Protein AF-A0A8S8YDZ4-F1 (afdb_monomer_lite)

Radius of gyration: 23.24 Å; chains: 1; bounding box: 53×42×57 Å

pLDDT: mean 90.35, std 10.07, range [42.28, 98.62]

Foldseek 3Di:
DLPDPVLVVVVVLQQVLLVVVPGKDKDKFFQKWKKKWKWDDFPDLVQLQVLCVVCWVVLQVQLCVQCVPCVVVVWGFPGKHWDWDQDPVGIMIMIITITRRDPDNCFVSQQSSQVRCQVVSCVSRVTHTDDTGIDPPGVRIDMDMDGDGQLLSQDPVSHDSVVSVVSVVVVVVLVVVLVVDVVSPDPCCSVLSNVVVCCVVVDDSDD

Sequence (207 aa):
MLEEPSVVAAASNMAKRCLANGGFKSDNDDPVMIGQIQVVGCEDPQGARDSIITSKEELVSSCNEVDPILVKFGGGCKDLDARVIETGSGPMVIVHIHVDCRDAMGANAVNTMAETIAPKVEEITGGTVILRIISNLAVLRLARVSAVFTPEEMSDRGDDAVKGAEVIDGVIQAYHFFEADPSGRQPNKGIMNAISQWVTCGQDWGR

Structure (mmCIF, N/CA/C/O backbone):
data_AF-A0A8S8YDZ4-F1
#
_entry.id   AF-A0A8S8YDZ4-F1
#
loop_
_atom_site.group_PDB
_atom_site.id
_atom_site.type_symbol
_atom_site.label_atom_id
_atom_site.label_alt_id
_atom_site.label_comp_id
_atom_site.label_asym_id
_atom_site.label_entity_id
_atom_site.label_seq_id
_atom_site.pdbx_PDB_ins_code
_atom_site.Cartn_x
_atom_site.Cartn_y
_atom_site.Cartn_z
_atom_site.occupancy
_atom_site.B_iso_or_equiv
_atom_site.auth_seq_id
_atom_site.auth_comp_id
_atom_site.auth_asym_id
_atom_site.auth_atom_id
_atom_site.pdbx_PDB_model_num
ATOM 1 N N . MET A 1 1 ? 25.258 5.914 2.293 1.00 47.44 1 MET A N 1
ATOM 2 C CA . MET A 1 1 ? 26.654 5.574 1.944 1.00 47.44 1 MET A CA 1
ATOM 3 C C . MET A 1 1 ? 26.592 4.842 0.616 1.00 47.44 1 MET A C 1
ATOM 5 O O . MET A 1 1 ? 25.786 3.931 0.497 1.00 47.44 1 MET A O 1
ATOM 9 N N . LEU A 1 2 ? 27.303 5.320 -0.403 1.00 53.34 2 LEU A N 1
ATOM 10 C CA . LEU A 1 2 ? 27.277 4.752 -1.753 1.00 53.34 2 LEU A CA 1
ATOM 11 C C . LEU A 1 2 ? 28.309 3.614 -1.773 1.00 53.34 2 LEU A C 1
ATOM 13 O O . LEU A 1 2 ? 29.489 3.873 -1.982 1.00 53.34 2 LEU A O 1
ATOM 17 N N . GLU A 1 3 ? 27.899 2.395 -1.413 1.00 57.00 3 GLU A N 1
ATOM 18 C CA . GLU A 1 3 ? 28.850 1.288 -1.194 1.00 57.00 3 GLU A CA 1
ATOM 19 C C . GLU A 1 3 ? 29.171 0.459 -2.449 1.00 57.00 3 GLU A C 1
ATOM 21 O O . GLU A 1 3 ? 30.216 -0.182 -2.489 1.00 57.00 3 GLU A O 1
ATOM 26 N N . GLU A 1 4 ? 28.359 0.514 -3.512 1.00 68.06 4 GLU A N 1
ATOM 27 C CA . GLU A 1 4 ? 28.619 -0.238 -4.752 1.00 68.06 4 GLU A CA 1
ATOM 28 C C . GLU A 1 4 ? 28.795 0.698 -5.968 1.00 68.06 4 GLU A C 1
ATOM 30 O O . GLU A 1 4 ? 27.808 1.206 -6.511 1.00 68.06 4 GLU A O 1
ATOM 35 N N . PRO A 1 5 ? 30.042 0.915 -6.442 1.00 66.38 5 PRO A N 1
ATOM 36 C CA . PRO A 1 5 ? 30.355 1.842 -7.537 1.00 66.38 5 PRO A CA 1
ATOM 37 C C . PRO A 1 5 ? 29.668 1.511 -8.870 1.00 66.38 5 PRO A C 1
ATOM 39 O O . PRO A 1 5 ? 29.439 2.395 -9.694 1.00 66.38 5 PRO A O 1
ATOM 42 N N . SER A 1 6 ? 29.348 0.237 -9.103 1.00 80.62 6 SER A N 1
ATOM 43 C CA . SER A 1 6 ? 28.770 -0.244 -10.360 1.00 80.62 6 SER A CA 1
ATOM 44 C C . SER A 1 6 ? 27.281 0.073 -10.510 1.00 80.62 6 SER A C 1
ATOM 46 O O . SER A 1 6 ? 26.799 0.125 -11.640 1.00 80.62 6 SER A O 1
ATOM 48 N N . VAL A 1 7 ? 26.552 0.325 -9.417 1.00 81.38 7 VAL A N 1
ATOM 49 C CA . VAL A 1 7 ? 25.086 0.476 -9.453 1.00 81.38 7 VAL A CA 1
ATOM 50 C C . VAL A 1 7 ? 24.671 1.708 -10.255 1.00 81.38 7 VAL A C 1
ATOM 52 O O . VAL A 1 7 ? 23.824 1.612 -11.142 1.00 81.38 7 VAL A O 1
ATOM 55 N N . VAL A 1 8 ? 25.317 2.852 -10.014 1.00 80.94 8 VAL A N 1
ATOM 56 C CA . VAL A 1 8 ? 25.012 4.104 -10.728 1.00 80.94 8 VAL A CA 1
ATOM 57 C C . VAL A 1 8 ? 25.354 3.986 -12.217 1.00 80.94 8 VAL A C 1
ATOM 59 O O . VAL A 1 8 ? 24.581 4.422 -13.075 1.00 80.94 8 VAL A O 1
ATOM 62 N N . ALA A 1 9 ? 26.493 3.363 -12.538 1.00 84.31 9 ALA A N 1
ATOM 63 C CA . ALA A 1 9 ? 26.924 3.156 -13.918 1.00 84.31 9 ALA A CA 1
ATOM 64 C C . ALA A 1 9 ? 25.971 2.220 -14.680 1.00 84.31 9 ALA A C 1
ATOM 66 O O . ALA A 1 9 ? 25.579 2.529 -15.806 1.00 84.31 9 ALA A O 1
ATOM 67 N N . ALA A 1 10 ? 25.551 1.116 -14.055 1.00 84.62 10 ALA A N 1
ATOM 68 C CA . ALA A 1 10 ? 24.605 0.170 -14.638 1.00 84.62 10 ALA A CA 1
ATOM 69 C C . ALA A 1 10 ? 23.230 0.815 -14.877 1.00 84.62 10 ALA A C 1
ATOM 71 O O . ALA A 1 10 ? 22.707 0.738 -15.990 1.00 84.62 10 ALA A O 1
ATOM 72 N N . ALA A 1 11 ? 22.685 1.523 -13.880 1.00 85.50 11 ALA A N 1
ATOM 73 C CA . ALA A 1 11 ? 21.408 2.226 -14.005 1.00 85.50 11 ALA A CA 1
ATOM 74 C C . ALA A 1 11 ? 21.435 3.274 -15.135 1.00 85.50 11 ALA A C 1
ATOM 76 O O . ALA A 1 11 ? 20.537 3.304 -15.976 1.00 85.50 11 ALA A O 1
ATOM 77 N N . SER A 1 12 ? 22.502 4.079 -15.210 1.00 86.69 12 SER A N 1
ATOM 78 C CA . SER A 1 12 ? 22.667 5.105 -16.253 1.00 86.69 12 SER A CA 1
ATOM 79 C C . SER A 1 12 ? 22.781 4.501 -17.655 1.00 86.69 12 SER A C 1
ATOM 81 O O . SER A 1 12 ? 22.201 5.023 -18.608 1.00 86.69 12 SER A O 1
ATOM 83 N N . ASN A 1 13 ? 23.519 3.393 -17.793 1.00 88.75 13 ASN A N 1
ATOM 84 C CA . ASN A 1 13 ? 23.685 2.700 -19.070 1.00 88.75 13 ASN A CA 1
ATOM 85 C C . ASN A 1 13 ? 22.348 2.140 -19.577 1.00 88.75 13 ASN A C 1
ATOM 87 O O . ASN A 1 13 ? 21.990 2.369 -20.731 1.00 88.75 13 ASN A O 1
ATOM 91 N N . MET A 1 14 ? 21.582 1.471 -18.710 1.00 89.12 14 MET A N 1
ATOM 92 C CA . MET A 1 14 ? 20.272 0.930 -19.085 1.00 89.12 14 MET A CA 1
ATOM 93 C C . MET A 1 14 ? 19.268 2.037 -19.416 1.00 89.12 14 MET A C 1
ATOM 95 O O . MET A 1 14 ? 18.589 1.950 -20.435 1.00 89.12 14 MET A O 1
ATOM 99 N N . ALA A 1 15 ? 19.232 3.120 -18.635 1.00 88.62 15 ALA A N 1
ATOM 100 C CA . ALA A 1 15 ? 18.358 4.259 -18.916 1.00 88.62 15 ALA A CA 1
ATOM 101 C C . ALA A 1 15 ? 18.652 4.915 -20.273 1.00 88.62 15 ALA A C 1
ATOM 103 O O . ALA A 1 15 ? 17.731 5.294 -20.996 1.00 88.62 15 ALA A O 1
ATOM 104 N N . LYS A 1 16 ? 19.933 5.016 -20.648 1.00 89.62 16 LYS A N 1
ATOM 105 C CA . LYS A 1 16 ? 20.335 5.545 -21.954 1.00 89.62 16 LYS A CA 1
ATOM 106 C C . LYS A 1 16 ? 19.878 4.647 -23.107 1.00 89.62 16 LYS A C 1
ATOM 108 O O . LYS A 1 16 ? 19.501 5.171 -24.151 1.00 89.62 16 LYS A O 1
ATOM 113 N N . ARG A 1 17 ? 19.917 3.322 -22.929 1.00 88.81 17 ARG A N 1
ATOM 114 C CA . ARG A 1 17 ? 19.609 2.342 -23.984 1.00 88.81 17 ARG A CA 1
ATOM 115 C C . ARG A 1 17 ? 18.143 2.366 -24.401 1.00 88.81 17 ARG A C 1
ATOM 117 O O . ARG A 1 17 ? 17.886 2.431 -25.589 1.00 88.81 17 ARG A O 1
ATOM 124 N N . CYS A 1 18 ? 17.201 2.435 -23.462 1.00 88.12 18 CYS A N 1
ATOM 125 C CA . CYS A 1 18 ? 15.772 2.488 -23.802 1.00 88.12 18 CYS A CA 1
ATOM 126 C C . CYS A 1 18 ? 15.280 3.870 -24.272 1.00 88.12 18 CYS A C 1
ATOM 128 O O . CYS A 1 18 ? 14.103 4.023 -24.599 1.00 88.12 18 CYS A O 1
ATOM 130 N N . LEU A 1 19 ? 16.128 4.910 -24.267 1.00 88.19 19 LEU A N 1
ATOM 131 C CA . LEU A 1 19 ? 15.688 6.288 -24.514 1.00 88.19 19 LEU A CA 1
ATOM 132 C C . LEU A 1 19 ? 15.111 6.478 -25.924 1.00 88.19 19 LEU A C 1
ATOM 134 O O . LEU A 1 19 ? 14.134 7.209 -26.087 1.00 88.19 19 LEU A O 1
ATOM 138 N N . ALA A 1 20 ? 15.681 5.806 -26.930 1.00 84.31 20 ALA A N 1
ATOM 139 C CA . ALA A 1 20 ? 15.220 5.915 -28.314 1.00 84.31 20 ALA A CA 1
ATOM 140 C C . ALA A 1 20 ? 13.786 5.385 -28.504 1.00 84.31 20 ALA A C 1
ATOM 142 O O . ALA A 1 20 ? 13.066 5.874 -29.371 1.00 84.31 20 ALA A O 1
ATOM 143 N N . ASN A 1 21 ? 13.341 4.471 -27.636 1.00 83.12 21 ASN A N 1
ATOM 144 C CA . ASN A 1 21 ? 11.992 3.901 -27.625 1.00 83.12 21 ASN A CA 1
ATOM 145 C C . ASN A 1 21 ? 11.058 4.529 -26.574 1.00 83.12 21 ASN A C 1
ATOM 147 O O . ASN A 1 21 ? 10.049 3.942 -26.179 1.00 83.12 21 ASN A O 1
ATOM 151 N N . GLY A 1 22 ? 11.366 5.752 -26.135 1.00 88.31 22 GLY A N 1
ATOM 152 C CA . GLY A 1 22 ? 10.535 6.511 -25.199 1.00 88.31 22 GLY A CA 1
ATOM 153 C C . GLY A 1 22 ? 10.880 6.295 -23.726 1.00 88.31 22 GLY A C 1
ATOM 154 O O . GLY A 1 22 ? 10.184 6.829 -22.866 1.00 88.31 22 GLY A O 1
ATOM 155 N N . GLY A 1 23 ? 11.961 5.568 -23.429 1.00 92.69 23 GLY A N 1
ATOM 156 C CA . GLY A 1 23 ? 12.478 5.387 -22.077 1.00 92.69 23 GLY A CA 1
ATOM 157 C C . GLY A 1 23 ? 11.584 4.526 -21.185 1.00 92.69 23 GLY A C 1
ATOM 158 O O . GLY A 1 23 ? 10.832 3.666 -21.648 1.00 92.69 23 GLY A O 1
ATOM 159 N N . PHE A 1 24 ? 11.688 4.756 -19.876 1.00 93.56 24 PHE A N 1
ATOM 160 C CA . PHE A 1 24 ? 10.840 4.093 -18.894 1.00 93.56 24 PHE A CA 1
ATOM 161 C C . PHE A 1 24 ? 9.436 4.696 -18.883 1.00 93.56 24 PHE A C 1
ATOM 163 O O . PHE A 1 24 ? 9.265 5.913 -18.838 1.00 93.56 24 PHE A O 1
ATOM 170 N N . LYS A 1 25 ? 8.431 3.825 -18.842 1.00 94.56 25 LYS A N 1
ATOM 171 C CA . LYS A 1 25 ? 7.043 4.176 -18.547 1.00 94.56 25 LYS A CA 1
ATOM 172 C C . LYS A 1 25 ? 6.725 3.741 -17.131 1.00 94.56 25 LYS A C 1
ATOM 174 O O . LYS A 1 25 ? 6.915 2.571 -16.795 1.00 94.56 25 LYS A O 1
ATOM 179 N N . SER A 1 26 ? 6.238 4.674 -16.327 1.00 94.25 26 SER A N 1
ATOM 180 C CA . SER A 1 26 ? 5.807 4.420 -14.959 1.00 94.25 26 SER A CA 1
ATOM 181 C C . SER A 1 26 ? 4.305 4.601 -14.814 1.00 94.25 26 SER A C 1
ATOM 183 O O . SER A 1 26 ? 3.708 5.452 -15.470 1.00 94.25 26 SER A O 1
ATOM 185 N N . ASP A 1 27 ? 3.735 3.821 -13.913 1.00 94.69 27 ASP A N 1
ATOM 186 C CA . ASP A 1 27 ? 2.353 3.901 -13.470 1.00 94.69 27 ASP A CA 1
ATOM 187 C C . ASP A 1 27 ? 2.325 3.657 -11.959 1.00 94.69 27 ASP A C 1
ATOM 189 O O . ASP A 1 27 ? 3.149 2.901 -11.437 1.00 94.69 27 ASP A O 1
ATOM 193 N N . ASN A 1 28 ? 1.418 4.305 -11.241 1.00 94.06 28 ASN A N 1
ATOM 194 C CA . ASN A 1 28 ? 1.314 4.159 -9.796 1.00 94.06 28 ASN A CA 1
ATOM 195 C C . ASN A 1 28 ? -0.145 4.115 -9.365 1.00 94.06 28 ASN A C 1
ATOM 197 O O . ASN A 1 28 ? -0.987 4.815 -9.923 1.00 94.06 28 ASN A O 1
ATOM 201 N N . ASP A 1 29 ? -0.414 3.319 -8.336 1.00 93.38 29 ASP A N 1
ATOM 202 C CA . ASP A 1 29 ? -1.695 3.368 -7.642 1.00 93.38 29 ASP A CA 1
ATOM 203 C C . ASP A 1 29 ? -1.849 4.689 -6.879 1.00 93.38 29 ASP A C 1
ATOM 205 O O . ASP A 1 29 ? -0.898 5.470 -6.713 1.00 93.38 29 ASP A O 1
ATOM 209 N N . ASP A 1 30 ? -3.058 4.912 -6.370 1.00 93.81 30 ASP A N 1
ATOM 210 C CA . ASP A 1 30 ? -3.309 5.954 -5.385 1.00 93.81 30 ASP A CA 1
ATOM 211 C C . ASP A 1 30 ? -2.422 5.743 -4.137 1.00 93.81 30 ASP A C 1
ATOM 213 O O . ASP A 1 30 ? -2.078 4.611 -3.788 1.00 93.81 30 ASP A O 1
ATOM 217 N N . 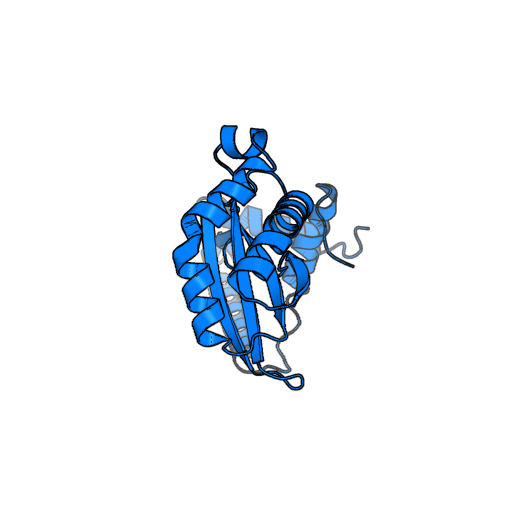PRO A 1 31 ? -2.026 6.812 -3.420 1.00 94.25 31 PRO A N 1
ATOM 218 C CA . PRO A 1 31 ? -1.119 6.721 -2.277 1.00 94.25 31 PRO A CA 1
ATOM 219 C C . PRO A 1 31 ? -1.830 6.240 -1.000 1.00 94.25 31 PRO A C 1
ATOM 221 O O . PRO A 1 31 ? -1.800 6.906 0.039 1.00 94.25 31 PRO A O 1
ATOM 224 N N . VAL A 1 32 ? -2.481 5.078 -1.076 1.00 96.31 32 VAL A N 1
ATOM 225 C CA . VAL A 1 32 ? -3.301 4.508 -0.006 1.00 96.31 32 VAL A CA 1
ATOM 226 C C . VAL A 1 32 ? -2.464 3.602 0.889 1.00 96.31 32 VAL A C 1
ATOM 228 O O . VAL A 1 32 ? -1.939 2.573 0.467 1.00 96.31 32 VAL A O 1
ATOM 231 N N . MET A 1 33 ? -2.369 3.970 2.163 1.00 96.31 33 MET A N 1
ATOM 232 C CA . MET A 1 33 ? -1.752 3.158 3.207 1.00 96.31 33 MET A CA 1
ATOM 233 C C . MET A 1 33 ? -2.812 2.425 4.026 1.00 96.31 33 MET A C 1
ATOM 235 O O . MET A 1 33 ? -3.922 2.919 4.218 1.00 96.31 33 MET A O 1
ATOM 239 N N . ILE A 1 34 ? -2.446 1.253 4.545 1.00 97.19 34 ILE A N 1
ATOM 240 C CA . ILE A 1 34 ? -3.312 0.441 5.404 1.00 97.19 34 ILE A CA 1
ATOM 241 C C . ILE A 1 34 ? -2.907 0.665 6.861 1.00 97.19 34 ILE A C 1
ATOM 243 O O . ILE A 1 34 ? -1.762 0.407 7.224 1.00 97.19 34 ILE A O 1
ATOM 247 N N . GLY A 1 35 ? -3.844 1.093 7.702 1.00 97.12 35 GLY A N 1
ATOM 248 C CA . GLY A 1 35 ? -3.729 1.023 9.160 1.00 97.12 35 GLY A CA 1
ATOM 249 C C . GLY A 1 35 ? -4.436 -0.208 9.699 1.00 97.12 35 GLY A C 1
ATOM 250 O O . GLY A 1 35 ? -5.514 -0.542 9.222 1.00 97.12 35 GLY A O 1
ATOM 251 N N . GLN A 1 36 ? -3.848 -0.882 10.681 1.00 97.94 36 GLN A N 1
ATOM 252 C CA . GLN A 1 36 ? -4.396 -2.083 11.302 1.00 97.94 36 GLN A CA 1
ATOM 253 C C . GLN A 1 36 ? -4.739 -1.816 12.763 1.00 97.94 36 GLN A C 1
ATOM 255 O O . GLN A 1 36 ? -3.896 -1.346 13.531 1.00 97.94 36 GLN A O 1
ATOM 260 N N . ILE A 1 37 ? -5.963 -2.168 13.147 1.00 98.56 37 ILE A N 1
ATOM 261 C CA . ILE A 1 37 ? -6.429 -2.171 14.531 1.00 98.56 37 ILE A CA 1
ATOM 262 C C . ILE A 1 37 ? -6.735 -3.616 14.909 1.00 98.56 37 ILE A C 1
ATOM 264 O O . ILE A 1 37 ? -7.597 -4.262 14.311 1.00 98.56 37 ILE A O 1
ATOM 268 N N . GLN A 1 38 ? -5.993 -4.133 15.884 1.00 98.62 38 GLN A N 1
ATOM 269 C CA . GLN A 1 38 ? -6.157 -5.493 16.385 1.00 98.62 38 GLN A CA 1
ATOM 270 C C . GLN A 1 38 ? -7.084 -5.490 17.592 1.00 98.62 38 GLN A C 1
ATOM 272 O O . GLN A 1 38 ? -6.741 -4.899 18.615 1.00 98.62 38 GLN A O 1
ATOM 277 N N . VAL A 1 39 ? -8.187 -6.226 17.495 1.00 98.62 39 VAL A N 1
ATOM 278 C CA . VAL A 1 39 ? -9.148 -6.429 18.578 1.00 98.62 39 VAL A CA 1
ATOM 279 C C . VAL A 1 39 ? -9.109 -7.885 19.038 1.00 98.62 39 VAL A C 1
ATOM 281 O O . VAL A 1 39 ? -9.166 -8.812 18.223 1.00 98.62 39 VAL A O 1
ATOM 284 N N . VAL A 1 40 ? -9.017 -8.090 20.349 1.00 98.31 40 VAL A N 1
ATOM 285 C CA . VAL A 1 40 ? -9.009 -9.406 21.003 1.00 98.31 40 VAL A CA 1
ATOM 286 C C . VAL A 1 40 ? -10.137 -9.512 22.026 1.00 98.31 40 VAL A C 1
ATOM 288 O O . VAL A 1 40 ? -10.686 -8.501 22.457 1.00 98.31 40 VAL A O 1
ATOM 291 N N . GLY A 1 41 ? -10.465 -10.735 22.447 1.00 96.75 41 GL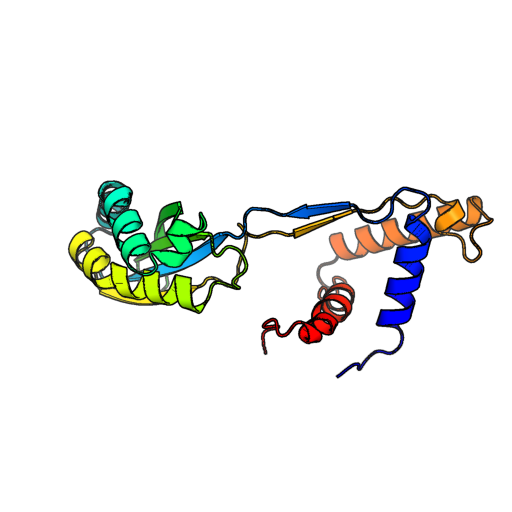Y A N 1
ATOM 292 C CA . GLY A 1 41 ? -11.426 -10.957 23.533 1.00 96.75 41 GLY A CA 1
ATOM 293 C C . GLY A 1 41 ? -12.888 -10.695 23.164 1.00 96.75 41 GLY A C 1
ATOM 294 O O . GLY A 1 41 ? -13.703 -10.522 24.061 1.00 96.75 41 GLY A O 1
ATOM 295 N N . CYS A 1 42 ? -13.230 -10.670 21.873 1.00 96.69 42 CYS A N 1
ATOM 296 C CA . CYS A 1 42 ? -14.624 -10.614 21.433 1.00 96.69 42 CYS A CA 1
ATOM 297 C C . CYS A 1 42 ? -15.313 -11.962 21.709 1.00 96.69 42 CYS A C 1
ATOM 299 O O . CYS A 1 42 ? -14.820 -12.994 21.250 1.00 96.69 42 CYS A O 1
ATOM 301 N N . GLU A 1 43 ? -16.456 -11.958 22.404 1.00 94.25 43 GLU A N 1
ATOM 302 C CA . GLU A 1 43 ? -17.254 -13.176 22.644 1.00 94.25 43 GLU A CA 1
ATOM 303 C C . GLU A 1 43 ? -17.777 -13.792 21.334 1.00 94.25 43 GLU A C 1
ATOM 305 O O . GLU A 1 43 ? -17.719 -15.007 21.155 1.00 94.25 43 GLU A O 1
ATOM 310 N N . ASP A 1 44 ? -18.219 -12.945 20.397 1.00 97.25 44 ASP A N 1
ATOM 311 C CA . ASP A 1 44 ? -18.578 -13.309 19.022 1.00 97.25 44 ASP A CA 1
ATOM 312 C C . ASP A 1 44 ? -17.737 -12.492 18.020 1.00 97.25 44 ASP A C 1
ATOM 314 O O . ASP A 1 44 ? -18.106 -11.369 17.659 1.00 97.25 44 ASP A O 1
ATOM 318 N N . PRO A 1 45 ? -16.586 -13.018 17.557 1.00 97.81 45 PRO A N 1
ATOM 319 C CA . PRO A 1 45 ? -15.721 -12.318 16.609 1.00 97.81 45 PRO A CA 1
ATOM 320 C C . PRO A 1 45 ? -16.384 -12.015 15.260 1.00 97.81 45 PRO A C 1
ATOM 322 O O . PRO A 1 45 ? -16.058 -11.002 14.640 1.00 97.81 45 PRO A O 1
ATOM 325 N N . GLN A 1 46 ? -17.296 -12.873 14.789 1.00 98.19 46 GLN A N 1
ATOM 326 C CA . GLN A 1 46 ? -17.974 -12.661 13.506 1.00 98.19 46 GLN A CA 1
ATOM 327 C C . GLN A 1 46 ? -19.028 -11.563 13.641 1.00 98.19 46 GLN A C 1
ATOM 329 O O . GLN A 1 46 ? -19.023 -10.620 12.851 1.00 98.19 46 GLN A O 1
ATOM 334 N N . GLY A 1 47 ? -19.842 -11.613 14.700 1.00 98.38 47 GLY A N 1
ATOM 335 C CA . GLY A 1 47 ? -20.774 -10.536 15.032 1.00 98.38 47 GLY A CA 1
ATOM 336 C C . GLY A 1 47 ? -20.063 -9.197 15.241 1.00 98.38 47 GLY A C 1
ATOM 337 O O . GLY A 1 47 ? -20.475 -8.184 14.682 1.00 98.38 47 GLY A O 1
ATOM 338 N N . ALA A 1 48 ? -18.931 -9.187 15.951 1.00 98.38 48 ALA A N 1
ATOM 339 C CA . ALA A 1 48 ? -18.099 -7.996 16.122 1.00 98.38 48 ALA A CA 1
ATOM 340 C C . ALA A 1 48 ? -17.590 -7.436 14.781 1.00 98.38 48 ALA A C 1
ATOM 342 O O . ALA A 1 48 ? -17.646 -6.227 14.548 1.00 98.38 48 ALA A O 1
ATOM 343 N N . ARG A 1 49 ? -17.125 -8.306 13.874 1.00 98.44 49 ARG A N 1
ATOM 344 C CA . ARG A 1 49 ? -16.718 -7.915 12.518 1.00 98.44 49 ARG A CA 1
ATOM 345 C C . ARG A 1 49 ? -17.881 -7.286 11.749 1.00 98.44 49 ARG A C 1
ATOM 347 O O . ARG A 1 49 ? -17.689 -6.255 11.110 1.00 98.44 49 ARG A O 1
ATOM 354 N N . ASP A 1 50 ? -19.070 -7.876 11.806 1.00 98.44 50 ASP A N 1
ATOM 355 C CA . ASP A 1 50 ? -20.246 -7.376 11.085 1.00 98.44 50 ASP A CA 1
ATOM 356 C C . ASP A 1 50 ? -20.753 -6.042 11.650 1.00 98.44 50 ASP A C 1
ATOM 358 O O . ASP A 1 50 ? -21.115 -5.144 10.882 1.00 98.44 50 ASP A O 1
ATOM 362 N N . SER A 1 51 ? -20.688 -5.858 12.970 1.00 98.38 51 SER A N 1
ATOM 363 C CA . SER A 1 51 ? -20.969 -4.575 13.622 1.00 98.38 51 SER A CA 1
ATOM 364 C C . SER A 1 51 ? -19.999 -3.482 13.166 1.00 98.38 51 SER A C 1
ATOM 366 O O . SER A 1 51 ? -20.432 -2.381 12.836 1.00 98.38 51 SER A O 1
ATOM 368 N N . ILE A 1 52 ? -18.701 -3.788 13.042 1.00 98.44 52 ILE A N 1
ATOM 369 C CA . ILE A 1 52 ? -17.709 -2.839 12.508 1.00 98.44 52 ILE A CA 1
ATOM 370 C C . ILE A 1 52 ? -18.023 -2.445 11.064 1.00 98.44 52 ILE A C 1
ATOM 372 O O . ILE A 1 52 ? -17.976 -1.263 10.725 1.00 98.44 52 ILE A O 1
ATOM 376 N N . ILE A 1 53 ? -18.372 -3.412 10.213 1.00 98.31 53 ILE A N 1
ATOM 377 C CA . ILE A 1 53 ? -18.750 -3.124 8.824 1.00 98.31 53 ILE A CA 1
ATOM 378 C C . ILE A 1 53 ? -20.034 -2.291 8.754 1.00 98.31 53 ILE A C 1
ATOM 380 O O . ILE A 1 53 ? -20.141 -1.415 7.899 1.00 98.31 53 ILE A O 1
ATOM 384 N N . THR A 1 54 ? -20.985 -2.516 9.660 1.00 98.19 54 THR A N 1
ATOM 385 C CA . THR A 1 54 ? -22.223 -1.726 9.740 1.00 98.19 54 THR A CA 1
ATOM 386 C C . THR A 1 54 ? -21.942 -0.278 10.154 1.00 98.19 54 THR A C 1
ATOM 388 O O . THR A 1 54 ? -22.511 0.644 9.575 1.00 98.19 54 THR A O 1
ATOM 391 N N . SER A 1 55 ? -21.006 -0.059 11.081 1.00 97.94 55 SER A N 1
ATOM 392 C CA . SER A 1 55 ? -20.588 1.275 11.550 1.00 97.94 55 SER A CA 1
ATOM 393 C C . SER A 1 55 ? -19.481 1.919 10.704 1.00 97.94 55 SER A C 1
ATOM 395 O O . SER A 1 55 ? -18.898 2.934 11.094 1.00 97.94 55 SER A O 1
ATOM 397 N N . LYS A 1 56 ? -19.171 1.349 9.536 1.00 97.81 56 LYS A N 1
ATOM 398 C CA . LYS A 1 56 ? -18.060 1.759 8.670 1.00 97.81 56 LYS A CA 1
ATOM 399 C C . LYS A 1 56 ? -18.054 3.252 8.344 1.00 97.81 56 LYS A C 1
ATOM 401 O O . LYS A 1 56 ? -17.013 3.889 8.465 1.00 97.81 56 LYS A O 1
ATOM 406 N N . GLU A 1 57 ? -19.187 3.811 7.922 1.00 97.50 57 GLU A N 1
ATOM 407 C CA . GLU A 1 57 ? -19.268 5.224 7.520 1.00 97.50 57 GLU A CA 1
ATOM 408 C C . GLU A 1 57 ? -18.950 6.165 8.689 1.00 97.50 57 GLU A C 1
ATOM 410 O O . GLU A 1 57 ? -18.212 7.138 8.528 1.00 97.50 57 GLU A O 1
ATOM 415 N N . GLU A 1 58 ? -19.440 5.837 9.886 1.00 97.75 58 GLU A N 1
ATOM 416 C CA . GLU A 1 58 ? -19.170 6.606 11.100 1.00 97.75 58 GLU A CA 1
ATOM 417 C C . GLU A 1 58 ? -17.689 6.532 11.497 1.00 97.75 58 GLU A C 1
ATOM 419 O O . GLU A 1 58 ? -17.072 7.547 11.834 1.00 97.75 58 GLU A O 1
ATOM 424 N N . LEU A 1 59 ? -17.094 5.339 11.427 1.00 98.12 59 LEU A N 1
ATOM 425 C CA . LEU A 1 59 ? -15.677 5.132 11.726 1.00 98.12 59 LEU A CA 1
ATOM 426 C C . LEU A 1 59 ? -14.782 5.879 10.728 1.00 98.12 59 LEU A C 1
ATOM 428 O O . LEU A 1 59 ? -13.846 6.562 11.142 1.00 98.12 59 LEU A O 1
ATOM 432 N N . VAL A 1 60 ? -15.102 5.830 9.431 1.00 98.00 60 VAL A N 1
ATOM 433 C CA . VAL A 1 60 ? -14.387 6.585 8.388 1.00 98.00 60 VAL A CA 1
ATOM 434 C C . VAL A 1 60 ? -14.511 8.094 8.620 1.00 98.00 60 VAL A C 1
ATOM 436 O O . VAL A 1 60 ? -13.510 8.807 8.531 1.00 98.00 60 VAL A O 1
ATOM 439 N N . SER A 1 61 ? -15.703 8.590 8.970 1.00 97.19 61 SER A N 1
ATOM 440 C CA . SER A 1 61 ? -15.895 10.000 9.338 1.00 97.19 61 SER A CA 1
ATOM 441 C C . SER A 1 61 ? -15.029 10.382 10.540 1.00 97.19 61 SER A C 1
ATOM 443 O O . SER A 1 61 ? -14.316 11.380 10.491 1.00 97.19 61 SER A O 1
ATOM 445 N N . SER A 1 62 ? -15.010 9.538 11.575 1.00 96.88 62 SER A N 1
ATOM 446 C CA . SER A 1 62 ? -14.218 9.757 12.792 1.00 96.88 62 SER A CA 1
ATOM 447 C C . SER A 1 62 ? -12.711 9.787 12.504 1.00 96.88 62 SER A C 1
ATOM 449 O O . SER A 1 62 ? -11.994 10.608 13.069 1.00 96.88 62 SER A O 1
ATOM 451 N N . CYS A 1 63 ? -12.212 8.949 11.587 1.00 96.38 63 CYS A N 1
ATOM 452 C CA . CYS A 1 63 ? -10.826 9.050 11.117 1.00 96.38 63 CYS A CA 1
ATOM 453 C C . CYS A 1 63 ? -10.553 10.394 10.428 1.00 96.38 63 CYS A C 1
ATOM 455 O O . CYS A 1 63 ? -9.498 10.989 10.622 1.00 96.38 63 CYS A O 1
ATOM 457 N N . ASN A 1 64 ? -11.487 10.875 9.609 1.00 96.88 64 ASN A N 1
ATOM 458 C CA . ASN A 1 64 ? -11.313 12.094 8.820 1.00 96.88 64 ASN A CA 1
ATOM 459 C C . ASN A 1 64 ? -11.420 13.388 9.642 1.00 96.88 64 ASN A C 1
ATOM 461 O O . ASN A 1 64 ? -10.929 14.428 9.203 1.00 96.88 64 ASN A O 1
ATOM 465 N N . GLU A 1 65 ? -11.984 13.332 10.847 1.00 95.75 65 GLU A N 1
ATOM 466 C CA . GLU A 1 65 ? -11.955 14.443 11.807 1.00 95.75 65 GLU A CA 1
ATOM 467 C C . GLU A 1 65 ? -10.550 14.704 12.376 1.00 95.75 65 GLU A C 1
ATOM 469 O O . GLU A 1 65 ? -10.260 15.824 12.797 1.00 95.75 65 GLU A O 1
ATOM 474 N N . VAL A 1 66 ? -9.662 13.702 12.350 1.00 93.31 66 VAL A N 1
ATOM 475 C CA . VAL A 1 66 ? -8.293 13.791 12.891 1.00 93.31 66 VAL A CA 1
ATOM 476 C C . VAL A 1 66 ? -7.430 14.774 12.109 1.00 93.31 66 VAL A C 1
ATOM 478 O O . VAL A 1 66 ? -6.687 15.554 12.705 1.00 93.31 66 VAL A O 1
ATOM 481 N N . ASP A 1 67 ? -7.520 14.745 10.777 1.00 90.69 67 ASP A N 1
ATOM 482 C CA . ASP A 1 67 ? -6.735 15.621 9.907 1.00 90.69 67 ASP A CA 1
ATOM 483 C C . ASP A 1 67 ? -7.609 16.276 8.824 1.00 90.69 67 ASP A C 1
ATOM 485 O O . ASP A 1 67 ? -7.639 15.843 7.663 1.00 90.69 67 ASP A O 1
ATOM 489 N N . PRO A 1 68 ? -8.299 17.378 9.175 1.00 90.75 68 PRO A N 1
ATOM 490 C CA . PRO A 1 68 ? -9.112 18.131 8.228 1.00 90.75 68 PRO A CA 1
ATOM 491 C C . PRO A 1 68 ? -8.295 18.733 7.076 1.00 90.75 68 PRO A C 1
ATOM 493 O O . PRO A 1 68 ? -8.853 19.044 6.022 1.00 90.75 68 PRO A O 1
ATOM 496 N N . ILE A 1 69 ? -6.983 18.932 7.259 1.00 91.81 69 ILE A N 1
ATOM 497 C CA . ILE A 1 69 ? -6.105 19.491 6.227 1.00 91.81 69 ILE A CA 1
ATOM 498 C C . ILE A 1 69 ? -5.842 18.429 5.161 1.00 91.81 69 ILE A C 1
ATOM 500 O O . ILE A 1 69 ? -6.018 18.711 3.975 1.00 91.81 69 ILE A O 1
ATOM 504 N N . LEU A 1 70 ? -5.491 17.206 5.560 1.00 92.31 70 LEU A N 1
ATOM 505 C CA . LEU A 1 70 ? -5.315 16.085 4.638 1.00 92.31 70 LEU A CA 1
ATOM 506 C C . LEU A 1 70 ? -6.593 15.830 3.826 1.00 92.31 70 LEU A C 1
ATOM 508 O O . LEU A 1 70 ? -6.530 15.709 2.601 1.00 92.31 70 LEU A O 1
ATOM 512 N N . VAL A 1 71 ? -7.757 15.840 4.485 1.00 93.50 71 VAL A N 1
ATOM 513 C CA . VAL A 1 71 ? -9.067 15.702 3.824 1.00 93.50 71 VAL A CA 1
ATOM 514 C C . VAL A 1 71 ? -9.321 16.847 2.842 1.00 93.50 71 VAL A C 1
ATOM 516 O O . VAL A 1 71 ? -9.738 16.609 1.708 1.00 93.50 71 VAL A O 1
ATOM 519 N N . LYS A 1 72 ? -9.013 18.093 3.227 1.00 93.75 72 LYS A N 1
ATOM 520 C CA . LYS A 1 72 ? -9.145 19.272 2.356 1.00 93.75 72 LYS A CA 1
ATOM 521 C C . LYS A 1 72 ? -8.327 19.145 1.066 1.00 93.75 72 LYS A C 1
ATOM 523 O O . LYS A 1 72 ? -8.764 19.641 0.030 1.00 93.75 72 LYS A O 1
ATOM 528 N N . PHE A 1 73 ? -7.170 18.487 1.109 1.00 92.94 73 PHE A N 1
ATOM 529 C CA . PHE A 1 73 ? -6.335 18.222 -0.070 1.00 92.94 73 PHE A CA 1
ATOM 530 C C . PHE A 1 73 ? -6.688 16.916 -0.800 1.00 92.94 73 PHE A C 1
ATOM 532 O O . PHE A 1 73 ? -5.939 16.453 -1.657 1.00 92.94 73 PHE A O 1
ATOM 539 N N . GLY A 1 74 ? -7.849 16.337 -0.493 1.00 91.56 74 GLY A N 1
ATOM 540 C CA . GLY A 1 74 ? -8.374 15.149 -1.154 1.00 91.56 74 GLY A CA 1
ATOM 541 C C . GLY A 1 74 ? -7.882 13.833 -0.561 1.00 91.56 74 GLY A C 1
ATOM 542 O O . GLY A 1 74 ? -8.299 12.790 -1.050 1.00 91.56 74 GLY A O 1
ATOM 543 N N . GLY A 1 75 ? -7.049 13.843 0.482 1.00 95.50 75 GLY A N 1
ATOM 544 C CA . GLY A 1 75 ? -6.602 12.642 1.190 1.00 95.50 75 GLY A CA 1
ATOM 545 C C . GLY A 1 75 ? -7.620 12.127 2.212 1.00 95.50 75 GLY A C 1
ATOM 546 O O . GLY A 1 75 ? -8.831 12.321 2.066 1.00 95.50 75 GLY A O 1
ATOM 547 N N . GLY A 1 76 ? -7.113 11.462 3.247 1.00 96.44 76 GLY A N 1
ATOM 548 C CA . GLY A 1 76 ? -7.884 10.983 4.392 1.00 96.44 76 GLY A CA 1
ATOM 549 C C . GLY A 1 76 ? -8.279 9.512 4.282 1.00 96.44 76 GLY A C 1
ATOM 550 O O . GLY A 1 76 ? -7.954 8.828 3.310 1.00 96.44 76 GLY A O 1
ATOM 551 N N . CYS A 1 77 ? -8.985 9.023 5.296 1.00 97.25 77 CYS A N 1
ATOM 552 C CA . CYS A 1 77 ? -9.565 7.688 5.315 1.00 97.25 77 CYS A CA 1
ATOM 553 C C . CYS A 1 77 ? -10.634 7.579 4.219 1.00 97.25 77 CYS A C 1
ATOM 555 O O . CYS A 1 77 ? -11.627 8.311 4.221 1.00 97.25 77 CYS A O 1
ATOM 557 N N . LYS A 1 78 ? -10.391 6.701 3.247 1.00 96.81 78 LYS A N 1
ATOM 558 C CA . LYS A 1 78 ? -11.261 6.448 2.093 1.00 96.81 78 LYS A CA 1
ATOM 559 C C . LYS A 1 78 ? -12.184 5.275 2.318 1.00 96.81 78 LYS A C 1
ATOM 561 O O . LYS A 1 78 ? -13.282 5.252 1.773 1.00 96.81 78 LYS A O 1
ATOM 566 N N . ASP A 1 79 ? -11.710 4.300 3.077 1.00 97.31 79 ASP A N 1
ATOM 567 C CA . ASP A 1 79 ? -12.398 3.039 3.226 1.00 97.31 79 ASP A CA 1
ATOM 568 C C . ASP A 1 79 ? -11.988 2.330 4.520 1.00 97.31 79 ASP A C 1
ATOM 570 O O . ASP A 1 79 ? -10.971 2.659 5.135 1.00 97.31 79 ASP A O 1
ATOM 574 N N . LEU A 1 80 ? -12.796 1.355 4.927 1.00 97.75 80 LEU A N 1
ATOM 575 C CA . LEU A 1 80 ? -12.539 0.498 6.074 1.00 97.75 80 LEU A CA 1
ATOM 576 C C . LEU A 1 80 ? -13.086 -0.903 5.797 1.00 97.75 80 LEU A C 1
ATOM 578 O O . LEU A 1 80 ? -14.219 -1.061 5.326 1.00 97.75 80 LEU A O 1
ATOM 582 N N . ASP A 1 81 ? -12.281 -1.912 6.121 1.00 97.44 81 ASP A N 1
ATOM 583 C CA . ASP A 1 81 ? -12.680 -3.317 6.129 1.00 97.44 81 ASP A CA 1
ATOM 584 C C . ASP A 1 81 ? -12.356 -3.988 7.467 1.00 97.44 81 ASP A C 1
ATOM 586 O O . ASP A 1 81 ? -11.652 -3.443 8.318 1.00 97.44 81 ASP A O 1
ATOM 590 N N . ALA A 1 82 ? -12.919 -5.174 7.675 1.00 98.06 82 ALA A N 1
ATOM 591 C CA . ALA A 1 82 ? -12.636 -5.985 8.842 1.00 98.06 82 ALA A CA 1
ATOM 592 C C . ALA A 1 82 ? -12.712 -7.473 8.498 1.00 98.06 82 ALA A C 1
ATOM 594 O O . ALA A 1 82 ? -13.603 -7.925 7.762 1.00 98.06 82 ALA A O 1
ATOM 595 N N . ARG A 1 83 ? -11.796 -8.248 9.082 1.00 98.25 83 ARG A N 1
ATOM 596 C CA . ARG A 1 83 ? -11.756 -9.711 8.974 1.00 98.25 83 ARG A CA 1
ATOM 597 C C . ARG A 1 83 ? -11.463 -10.360 10.317 1.00 98.25 83 ARG A C 1
ATOM 599 O O . ARG A 1 83 ? -10.784 -9.777 11.158 1.00 98.25 83 ARG A O 1
ATOM 606 N N . VAL A 1 84 ? -11.919 -11.596 10.469 1.00 98.44 84 VAL A N 1
ATOM 607 C CA . VAL A 1 84 ? -11.545 -12.457 11.593 1.00 98.44 84 VAL A CA 1
ATOM 608 C C . VAL A 1 84 ? -10.379 -13.344 11.171 1.00 98.44 84 VAL A C 1
ATOM 610 O O . VAL A 1 84 ? -10.377 -13.875 10.058 1.00 98.44 84 VAL A O 1
ATOM 613 N N . ILE A 1 85 ? -9.386 -13.494 12.042 1.00 98.06 85 ILE A N 1
ATOM 614 C CA . ILE A 1 85 ? -8.279 -14.437 11.864 1.00 98.06 85 ILE A CA 1
ATOM 615 C C . ILE A 1 85 ? -8.190 -15.376 13.063 1.00 98.06 85 ILE A C 1
ATOM 617 O O . ILE A 1 85 ? -8.405 -14.959 14.199 1.00 98.06 85 ILE A O 1
ATOM 621 N N . GLU A 1 86 ? -7.821 -16.628 12.806 1.00 97.62 86 GLU A N 1
ATOM 622 C CA . GLU A 1 86 ? -7.519 -17.608 13.849 1.00 97.62 86 GLU A CA 1
ATOM 623 C C . GLU A 1 86 ? -6.029 -17.577 14.182 1.00 97.62 86 GLU A C 1
ATOM 625 O O . GLU A 1 86 ? -5.176 -17.585 13.290 1.00 97.62 86 GLU A O 1
ATOM 630 N N . THR A 1 87 ? -5.702 -17.550 15.473 1.00 96.88 87 THR A N 1
ATOM 631 C CA . THR A 1 87 ? -4.315 -17.503 15.949 1.00 96.88 87 THR A CA 1
ATOM 632 C C . THR A 1 87 ? -4.088 -18.491 17.088 1.00 96.88 87 THR A C 1
ATOM 634 O O . THR A 1 87 ? -5.031 -19.011 17.681 1.00 96.88 87 THR A O 1
ATOM 637 N N . GLY A 1 88 ? -2.823 -18.710 17.459 1.00 96.38 88 GLY A N 1
ATOM 638 C CA . GLY A 1 88 ? -2.483 -19.509 18.644 1.00 96.38 88 GLY A CA 1
ATOM 639 C C . GLY A 1 88 ? -3.012 -18.932 19.966 1.00 96.38 88 GLY A C 1
ATOM 640 O O . GLY A 1 88 ? -3.107 -19.666 20.944 1.00 96.38 88 GLY A O 1
ATOM 641 N N . SER A 1 89 ? -3.387 -17.648 19.989 1.00 95.88 89 SER A N 1
ATOM 642 C CA . SER A 1 89 ? -3.993 -16.971 21.144 1.00 95.88 89 SER A CA 1
ATOM 643 C C . SER A 1 89 ? -5.521 -16.869 21.045 1.00 95.88 89 SER A C 1
ATOM 645 O O . SER A 1 89 ? -6.131 -16.149 21.831 1.00 95.88 89 SER A O 1
ATOM 647 N N . GLY A 1 90 ? -6.137 -17.571 20.088 1.00 96.31 90 GLY A N 1
ATOM 648 C CA . GLY A 1 90 ? -7.569 -17.509 19.801 1.00 96.31 90 GLY A CA 1
ATOM 649 C C . GLY A 1 90 ? -7.927 -16.575 18.636 1.00 96.31 90 GLY A C 1
ATOM 650 O O . GLY A 1 90 ? -7.029 -16.022 17.982 1.00 96.31 90 GLY A O 1
ATOM 651 N N . PRO A 1 91 ? -9.230 -16.416 18.351 1.00 97.56 91 PRO A N 1
ATOM 652 C CA . PRO A 1 91 ? -9.714 -15.582 17.260 1.00 97.56 91 PRO A CA 1
ATOM 653 C C . PRO A 1 91 ? -9.483 -14.092 17.538 1.00 97.56 91 PRO A C 1
ATOM 655 O O . PRO A 1 91 ? -9.581 -13.623 18.674 1.00 97.56 91 PRO A O 1
ATOM 658 N N . MET A 1 92 ? -9.194 -13.335 16.482 1.00 98.56 92 MET A N 1
ATOM 659 C CA . MET A 1 92 ? -8.975 -11.887 16.538 1.00 98.56 92 MET A CA 1
ATOM 660 C C . MET A 1 92 ? -9.756 -11.191 15.429 1.00 98.56 92 MET A C 1
ATOM 662 O O . MET A 1 92 ? -9.797 -11.689 14.303 1.00 98.56 92 MET A O 1
ATOM 666 N N . VAL A 1 93 ? -10.314 -10.015 15.721 1.00 98.62 93 VAL A N 1
ATOM 667 C CA . VAL A 1 93 ? -10.891 -9.133 14.697 1.00 98.62 93 VAL A CA 1
ATOM 668 C C . VAL A 1 93 ? -9.830 -8.115 14.299 1.00 98.62 93 VAL A C 1
ATOM 670 O O . VAL A 1 93 ? -9.302 -7.388 15.138 1.00 98.62 93 VAL A O 1
ATOM 673 N N . ILE A 1 94 ? -9.495 -8.076 13.013 1.00 98.50 94 ILE A N 1
ATOM 674 C CA . ILE A 1 94 ? -8.538 -7.131 12.442 1.00 98.50 94 ILE A CA 1
ATOM 675 C C . ILE A 1 94 ? -9.313 -6.132 11.601 1.00 98.50 94 ILE A C 1
ATOM 677 O O . ILE A 1 94 ? -9.867 -6.501 10.564 1.00 98.50 94 ILE A O 1
ATOM 681 N N . VAL A 1 95 ? -9.330 -4.880 12.048 1.00 98.56 95 VAL A N 1
ATOM 682 C CA . VAL A 1 95 ? -9.913 -3.762 11.307 1.00 98.56 95 VAL A CA 1
ATOM 683 C C . VAL A 1 95 ? -8.810 -3.094 10.497 1.00 98.56 95 VAL A C 1
ATOM 685 O O . VAL A 1 95 ? -7.732 -2.805 11.020 1.00 98.56 95 VAL A O 1
ATOM 688 N N . HIS A 1 96 ? -9.067 -2.872 9.217 1.00 98.44 96 HIS A N 1
ATOM 689 C CA . HIS A 1 96 ? -8.202 -2.128 8.319 1.00 98.44 96 HIS A CA 1
ATOM 690 C C . HIS A 1 96 ? -8.826 -0.776 7.995 1.00 98.44 96 HIS A C 1
ATOM 692 O O . HIS A 1 96 ? -9.968 -0.722 7.551 1.00 98.44 96 HIS A O 1
ATOM 698 N N . ILE A 1 97 ? -8.061 0.302 8.156 1.00 98.06 97 ILE A N 1
ATOM 699 C CA . ILE A 1 97 ? -8.391 1.617 7.595 1.00 98.06 97 ILE A CA 1
ATOM 700 C C . ILE A 1 97 ? -7.533 1.872 6.357 1.00 98.06 97 ILE A C 1
ATOM 702 O O . ILE A 1 97 ? -6.325 1.636 6.374 1.00 98.06 97 ILE A O 1
ATOM 706 N N . HIS A 1 98 ? -8.148 2.356 5.284 1.00 97.62 98 HIS A N 1
ATOM 707 C CA . HIS A 1 98 ? -7.485 2.682 4.024 1.00 97.62 98 HIS A CA 1
ATOM 708 C C . HIS A 1 98 ? -7.352 4.196 3.908 1.00 97.62 98 HIS A C 1
ATOM 710 O O . HIS A 1 98 ? -8.338 4.897 3.693 1.00 97.62 98 HIS A O 1
ATOM 716 N N . VAL A 1 99 ? -6.135 4.710 4.071 1.00 97.31 99 VAL A N 1
ATOM 717 C CA . VAL A 1 99 ? -5.870 6.148 4.185 1.00 97.31 99 VAL A CA 1
ATOM 718 C C . VAL A 1 99 ? -5.062 6.630 2.992 1.00 97.31 99 VAL A C 1
ATOM 720 O O . VAL A 1 99 ? -3.899 6.268 2.824 1.00 97.31 99 VAL A O 1
ATOM 723 N N . ASP A 1 100 ? -5.663 7.499 2.190 1.00 96.75 100 ASP A N 1
ATOM 724 C CA . ASP A 1 100 ? -4.968 8.256 1.157 1.00 96.75 100 ASP A CA 1
ATOM 725 C C . ASP A 1 100 ? -4.104 9.331 1.823 1.00 96.75 100 ASP A C 1
ATOM 727 O O . ASP A 1 100 ? -4.598 10.309 2.395 1.00 96.75 100 ASP A O 1
ATOM 731 N N . CYS A 1 101 ? -2.795 9.113 1.761 1.00 93.12 101 CYS A N 1
ATOM 732 C CA . CYS A 1 101 ? -1.802 9.930 2.444 1.00 93.12 101 CYS A CA 1
ATOM 733 C C . CYS A 1 101 ? -1.245 11.057 1.564 1.00 93.12 101 CYS A C 1
ATOM 735 O O . CYS A 1 101 ? -0.368 11.794 2.020 1.00 93.12 101 CYS A O 1
ATOM 737 N N . ARG A 1 102 ? -1.734 11.209 0.323 1.00 92.75 102 ARG A N 1
ATOM 738 C CA . ARG A 1 102 ? -1.215 12.176 -0.656 1.00 92.75 102 ARG A CA 1
ATOM 739 C C . ARG A 1 102 ? 0.317 12.077 -0.748 1.00 92.75 102 ARG A C 1
ATOM 741 O O . ARG A 1 102 ? 0.857 10.981 -0.906 1.00 92.75 102 ARG A O 1
ATOM 748 N N . ASP A 1 103 ? 1.015 13.197 -0.606 1.00 87.06 103 ASP A N 1
ATOM 749 C CA . ASP A 1 103 ? 2.475 13.263 -0.720 1.00 87.06 103 ASP A CA 1
ATOM 750 C C . ASP A 1 103 ? 3.211 12.760 0.536 1.00 87.06 103 ASP A C 1
ATOM 752 O O . ASP A 1 103 ? 4.436 12.646 0.539 1.00 87.06 103 ASP A O 1
ATOM 756 N N . ALA A 1 104 ? 2.494 12.446 1.620 1.00 83.88 104 ALA A N 1
ATOM 757 C CA . ALA A 1 104 ? 3.103 11.931 2.837 1.00 83.88 104 ALA A CA 1
ATOM 758 C C . ALA A 1 104 ? 3.359 10.417 2.752 1.00 83.88 104 ALA A C 1
ATOM 760 O O . ALA A 1 104 ? 2.613 9.649 2.134 1.00 83.88 104 ALA A O 1
ATOM 761 N N . MET A 1 105 ? 4.387 9.955 3.472 1.00 80.31 105 MET A N 1
ATOM 762 C CA . MET A 1 105 ? 4.607 8.521 3.696 1.00 80.31 105 MET A CA 1
ATOM 763 C C . MET A 1 105 ? 3.400 7.884 4.403 1.00 80.31 105 MET A C 1
ATOM 765 O O . MET A 1 105 ? 2.994 6.783 4.051 1.00 80.31 105 MET A O 1
ATOM 769 N N . GLY A 1 106 ? 2.786 8.600 5.350 1.00 83.19 106 GLY A N 1
ATOM 770 C CA . GLY A 1 106 ? 1.502 8.218 5.943 1.00 83.19 106 GLY A CA 1
ATOM 771 C C . GLY A 1 106 ? 1.566 7.555 7.316 1.00 83.19 106 GLY A C 1
ATOM 772 O O . GLY A 1 106 ? 0.536 7.483 7.969 1.00 83.19 106 GLY A O 1
ATOM 773 N N . ALA A 1 107 ? 2.745 7.145 7.803 1.00 87.56 107 ALA A N 1
ATOM 774 C CA . ALA A 1 107 ? 2.888 6.446 9.089 1.00 87.56 107 ALA A CA 1
ATOM 775 C C . ALA A 1 107 ? 2.212 7.176 10.262 1.00 87.56 107 ALA A C 1
ATOM 777 O O . ALA A 1 107 ? 1.357 6.603 10.933 1.00 87.56 107 ALA A O 1
ATOM 778 N N . ASN A 1 108 ? 2.534 8.457 10.466 1.00 88.62 108 ASN A N 1
ATOM 779 C CA . ASN A 1 108 ? 1.941 9.239 11.554 1.00 88.62 108 ASN A CA 1
ATOM 780 C C . ASN A 1 108 ? 0.432 9.431 11.361 1.00 88.62 108 ASN A C 1
ATOM 782 O O . ASN A 1 108 ? -0.325 9.176 12.287 1.00 88.62 108 ASN A O 1
ATOM 786 N N . ALA A 1 109 ? -0.009 9.819 10.159 1.00 90.88 109 ALA A N 1
ATOM 787 C CA . ALA A 1 109 ? -1.427 10.049 9.874 1.00 90.88 109 ALA A CA 1
ATOM 788 C C . ALA A 1 109 ? -2.268 8.784 10.117 1.00 90.88 109 ALA A C 1
ATOM 790 O O . ALA A 1 109 ? -3.274 8.829 10.820 1.00 90.88 109 ALA A O 1
ATOM 791 N N . VAL A 1 110 ? -1.814 7.642 9.597 1.00 95.69 110 VAL A N 1
ATOM 792 C CA . VAL A 1 110 ? -2.479 6.344 9.755 1.00 95.69 110 VAL A CA 1
ATOM 793 C C . VAL A 1 110 ? -2.520 5.916 11.220 1.00 95.69 110 VAL A C 1
ATOM 795 O O . VAL A 1 110 ? -3.582 5.528 11.705 1.00 95.69 110 VAL A O 1
ATOM 798 N N . ASN A 1 111 ? -1.397 6.005 11.940 1.00 95.75 111 ASN A N 1
ATOM 799 C CA . ASN A 1 111 ? -1.343 5.613 13.348 1.00 95.75 111 ASN A CA 1
ATOM 800 C C . ASN A 1 111 ? -2.258 6.495 14.206 1.00 95.75 111 ASN A C 1
ATOM 802 O O . ASN A 1 111 ? -3.041 5.964 14.986 1.00 95.75 111 ASN A O 1
ATOM 806 N N . THR A 1 112 ? -2.241 7.818 14.016 1.00 95.75 112 THR A N 1
ATOM 807 C CA . THR A 1 112 ? -3.111 8.733 14.771 1.00 95.75 112 THR A CA 1
ATOM 808 C C . THR A 1 112 ? -4.592 8.492 14.467 1.00 95.75 112 THR A C 1
ATOM 810 O O . THR A 1 112 ? -5.414 8.503 15.383 1.00 95.75 112 THR A O 1
ATOM 813 N N . MET A 1 113 ? -4.956 8.210 13.210 1.00 97.19 113 MET A N 1
ATOM 814 C CA . MET A 1 113 ? -6.331 7.826 12.860 1.00 97.19 113 MET A CA 1
ATOM 815 C C . MET A 1 113 ? -6.747 6.519 13.541 1.00 97.19 113 MET A C 1
ATOM 817 O O . MET A 1 113 ? -7.838 6.452 14.107 1.00 97.19 113 MET A O 1
ATOM 821 N N . ALA A 1 114 ? -5.876 5.507 13.534 1.00 97.62 114 ALA A N 1
ATOM 822 C CA . ALA A 1 114 ? -6.123 4.223 14.183 1.00 97.62 114 ALA A CA 1
ATOM 823 C C . ALA A 1 114 ? -6.248 4.351 15.712 1.00 97.62 114 ALA A C 1
ATOM 825 O O . ALA A 1 114 ? -7.137 3.752 16.313 1.00 97.62 114 ALA A O 1
ATOM 826 N N . GLU A 1 115 ? -5.391 5.157 16.343 1.00 97.12 115 GLU A N 1
ATOM 827 C CA . GLU A 1 115 ? -5.461 5.483 17.772 1.00 97.12 115 GLU A CA 1
ATOM 828 C C . GLU A 1 115 ? -6.766 6.197 18.131 1.00 97.12 115 GLU A C 1
ATOM 830 O O . GLU A 1 115 ? -7.382 5.868 19.1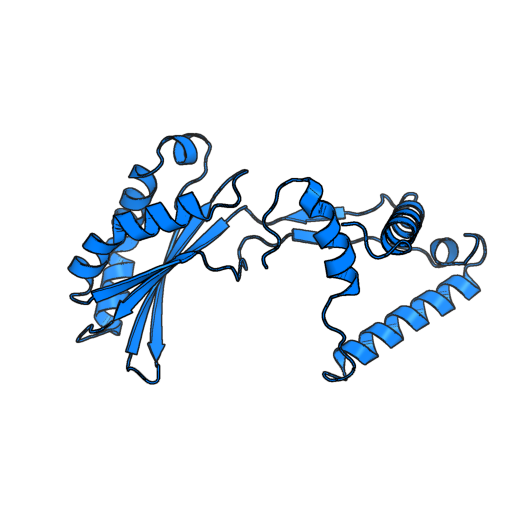44 1.00 97.12 115 GLU A O 1
ATOM 835 N N . THR A 1 116 ? -7.213 7.124 17.281 1.00 96.62 116 THR A N 1
ATOM 836 C CA . THR A 1 116 ? -8.418 7.929 17.524 1.00 96.62 116 THR A CA 1
ATOM 837 C C . THR A 1 116 ? -9.689 7.090 17.499 1.00 96.62 116 THR A C 1
ATOM 839 O O . THR A 1 116 ? -10.553 7.268 18.355 1.00 96.62 116 THR A O 1
ATOM 842 N N . ILE A 1 117 ? -9.823 6.166 16.542 1.00 97.56 117 ILE A N 1
ATOM 843 C CA . ILE A 1 117 ? -11.044 5.353 16.435 1.00 97.56 117 ILE A CA 1
ATOM 844 C C . ILE A 1 117 ? -11.038 4.116 17.338 1.00 97.56 117 ILE A C 1
ATOM 846 O O . ILE A 1 117 ? -12.082 3.488 17.498 1.00 97.56 117 IL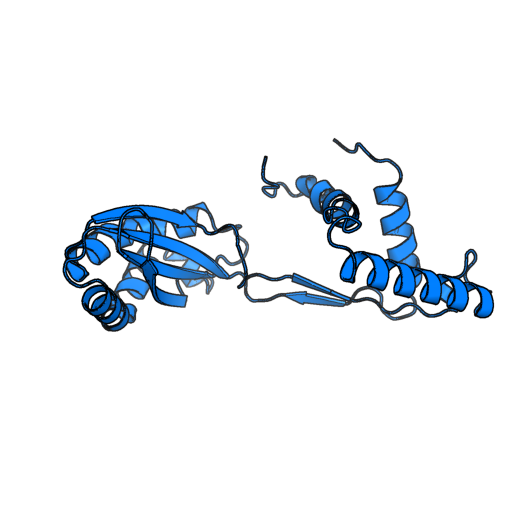E A O 1
ATOM 850 N N . ALA A 1 118 ? -9.902 3.765 17.950 1.00 98.12 118 ALA A N 1
ATOM 851 C CA . ALA A 1 118 ? -9.779 2.566 18.779 1.00 98.12 118 ALA A CA 1
ATOM 852 C C . ALA A 1 118 ? -10.829 2.465 19.908 1.00 98.12 118 ALA A C 1
ATOM 854 O O . ALA A 1 118 ? -11.429 1.399 20.016 1.00 98.12 118 ALA A O 1
ATOM 855 N N . PRO A 1 119 ? -11.142 3.526 20.684 1.00 98.19 119 PRO A N 1
ATOM 856 C CA . PRO A 1 119 ? -12.179 3.443 21.716 1.00 98.19 119 PRO A CA 1
ATOM 857 C C . PRO A 1 119 ? -13.572 3.127 21.152 1.00 98.19 119 PRO A C 1
ATOM 859 O O . PRO A 1 119 ? -14.311 2.342 21.738 1.00 98.19 119 PRO A O 1
ATOM 862 N N . LYS A 1 120 ? -13.922 3.687 19.982 1.00 98.00 120 LYS A N 1
ATOM 863 C CA . LYS A 1 120 ? -15.189 3.374 19.299 1.00 98.00 120 LYS A CA 1
ATOM 864 C C . LYS A 1 120 ? -15.218 1.930 18.808 1.00 98.00 120 LYS A C 1
ATOM 866 O O . LYS A 1 120 ? -16.245 1.270 18.891 1.00 98.00 120 LYS A O 1
ATOM 871 N N . VAL A 1 121 ? -14.089 1.436 18.298 1.00 98.38 121 VAL A N 1
ATOM 872 C CA . VAL A 1 121 ? -13.954 0.031 17.896 1.00 98.38 121 VAL A CA 1
ATOM 873 C C . VAL A 1 121 ? -14.177 -0.889 19.100 1.00 98.38 121 VAL A C 1
ATOM 875 O O . VAL A 1 121 ? -14.953 -1.828 18.974 1.00 98.38 121 VAL A O 1
ATOM 878 N N . GLU A 1 122 ? -13.582 -0.603 20.263 1.00 98.38 122 GLU A N 1
ATOM 879 C CA . GLU A 1 122 ? -13.813 -1.377 21.498 1.00 98.38 122 GLU A CA 1
ATOM 880 C C . GLU A 1 122 ? -15.283 -1.359 21.935 1.00 98.38 122 GLU A C 1
ATOM 882 O O . GLU A 1 122 ? -15.826 -2.404 22.289 1.00 98.38 122 GLU A O 1
ATOM 887 N N . GLU A 1 123 ? -15.949 -0.202 21.863 1.00 98.12 123 GLU A N 1
ATOM 888 C CA . GLU A 1 123 ? -17.376 -0.072 22.184 1.00 98.12 123 GLU A CA 1
ATOM 889 C C . GLU A 1 123 ? -18.257 -0.918 21.253 1.00 98.12 123 GLU A C 1
ATOM 891 O O . GLU A 1 123 ? -19.150 -1.625 21.718 1.00 98.12 123 GLU A O 1
ATOM 896 N N . ILE A 1 124 ? -17.982 -0.891 19.946 1.00 97.75 124 ILE A N 1
ATOM 897 C CA . ILE A 1 124 ? -18.746 -1.637 18.936 1.00 97.75 124 ILE A CA 1
ATOM 898 C C . ILE A 1 124 ? -18.559 -3.150 19.094 1.00 97.75 124 ILE A C 1
ATOM 900 O O . ILE A 1 124 ? -19.503 -3.916 18.894 1.00 97.75 124 ILE A O 1
ATOM 904 N N . THR A 1 125 ? -17.342 -3.601 19.404 1.00 97.69 125 THR A N 1
ATOM 905 C CA . THR A 1 125 ? -17.018 -5.033 19.421 1.00 97.69 125 THR A CA 1
ATOM 906 C C . THR A 1 125 ? -17.143 -5.677 20.797 1.00 97.69 125 THR A C 1
ATOM 908 O O . THR A 1 125 ? -17.143 -6.905 20.878 1.00 97.69 125 THR A O 1
ATOM 911 N N . GLY A 1 126 ? -17.168 -4.885 21.875 1.00 96.88 126 GLY A N 1
ATOM 912 C CA . GLY A 1 126 ? -17.043 -5.369 23.255 1.00 96.88 126 GLY A CA 1
ATOM 913 C C . GLY A 1 126 ? -15.683 -6.009 23.569 1.00 96.88 126 GLY A C 1
ATOM 914 O O . GLY A 1 126 ? -15.536 -6.672 24.593 1.00 96.88 126 GLY A O 1
ATOM 915 N N . GLY A 1 127 ? -14.703 -5.851 22.674 1.00 97.50 127 GLY A N 1
ATOM 916 C CA . GLY A 1 127 ? -13.363 -6.428 22.787 1.00 97.50 127 GLY A CA 1
ATOM 917 C C . GLY A 1 127 ? -12.330 -5.412 23.275 1.00 97.50 127 GLY A C 1
ATOM 918 O O . GLY A 1 127 ? -12.655 -4.281 23.618 1.00 97.50 127 GLY A O 1
ATOM 919 N N . THR A 1 128 ? -11.059 -5.808 23.276 1.00 98.44 128 THR A N 1
ATOM 920 C CA . THR A 1 128 ? -9.928 -4.949 23.659 1.00 98.44 128 THR A CA 1
ATOM 921 C C . THR A 1 128 ? -8.995 -4.719 22.478 1.00 98.44 128 THR A C 1
ATOM 923 O O . THR A 1 128 ? -8.563 -5.671 21.825 1.00 98.44 128 THR A O 1
ATOM 926 N N . VAL A 1 129 ? -8.636 -3.463 22.222 1.00 98.56 129 VAL A N 1
ATOM 927 C CA . VAL A 1 129 ? -7.688 -3.075 21.177 1.00 98.56 129 VAL A CA 1
ATOM 928 C C . VAL A 1 129 ? -6.254 -3.136 21.701 1.00 98.56 129 VAL A C 1
ATOM 930 O O . VAL A 1 129 ? -5.875 -2.439 22.644 1.00 98.56 129 VAL A O 1
ATOM 933 N N . ILE A 1 130 ? -5.412 -3.927 21.033 1.00 98.00 130 ILE A N 1
ATOM 934 C CA . ILE A 1 130 ? -4.003 -4.119 21.413 1.00 98.00 130 ILE A CA 1
ATOM 935 C C . ILE A 1 130 ? -3.067 -3.306 20.514 1.00 98.00 130 ILE A C 1
ATOM 937 O O . ILE A 1 130 ? -2.302 -2.470 21.002 1.00 98.00 130 ILE A O 1
ATOM 941 N N . LEU A 1 131 ? -3.139 -3.504 19.198 1.00 97.25 131 LEU A N 1
ATOM 942 C CA . LEU A 1 131 ? -2.285 -2.822 18.221 1.00 97.25 131 LEU A CA 1
ATOM 943 C C . LEU A 1 131 ? -3.080 -1.814 17.390 1.00 97.25 131 LEU A C 1
ATOM 945 O O . LEU A 1 131 ? -4.223 -2.079 17.027 1.00 97.25 131 LEU A O 1
ATOM 949 N N . ARG A 1 132 ? -2.434 -0.681 17.085 1.00 97.50 132 ARG A N 1
ATOM 950 C CA . ARG A 1 132 ? -2.883 0.398 16.189 1.00 97.50 132 ARG A CA 1
ATOM 951 C C . ARG A 1 132 ? -1.679 0.816 15.354 1.00 97.50 132 ARG A C 1
ATOM 953 O O . ARG A 1 132 ? -0.866 1.614 15.809 1.00 97.50 132 ARG A O 1
ATOM 960 N N . ILE A 1 133 ? -1.475 0.170 14.215 1.00 95.62 133 ILE A N 1
ATOM 961 C CA . ILE A 1 133 ? -0.208 0.285 13.491 1.00 95.62 133 ILE A CA 1
ATOM 962 C C . ILE A 1 133 ? -0.411 0.245 11.983 1.00 95.62 133 ILE A C 1
ATOM 964 O O . ILE A 1 133 ? -1.222 -0.521 11.469 1.00 95.62 133 ILE A O 1
ATOM 968 N N . ILE A 1 134 ? 0.350 1.059 11.264 1.00 95.25 134 ILE A N 1
ATOM 969 C CA . ILE A 1 134 ? 0.461 0.982 9.811 1.00 95.25 134 ILE A CA 1
ATOM 970 C C . ILE A 1 134 ? 1.013 -0.377 9.355 1.00 95.25 134 ILE A C 1
ATOM 972 O O . ILE A 1 134 ? 1.916 -0.951 9.964 1.00 95.25 134 ILE A O 1
ATOM 976 N N . SER A 1 135 ? 0.489 -0.890 8.247 1.00 93.50 135 SER A N 1
ATOM 977 C CA . SER A 1 135 ? 1.049 -2.051 7.569 1.00 93.50 135 SER A CA 1
ATOM 978 C C . SER A 1 135 ? 2.124 -1.620 6.575 1.00 93.50 135 SER A C 1
ATOM 980 O O . SER A 1 135 ? 1.852 -0.859 5.646 1.00 93.50 135 SER A O 1
ATOM 982 N N . ASN A 1 136 ? 3.333 -2.168 6.719 1.00 90.75 136 ASN A N 1
ATOM 983 C CA . ASN A 1 136 ? 4.402 -2.007 5.724 1.00 90.75 136 ASN A CA 1
ATOM 984 C C . ASN A 1 136 ? 4.146 -2.824 4.446 1.00 90.75 136 ASN A C 1
ATOM 986 O O . ASN A 1 136 ? 4.808 -2.612 3.432 1.00 90.75 136 ASN A O 1
ATOM 990 N N . LEU A 1 137 ? 3.180 -3.749 4.469 1.00 90.25 137 LEU A N 1
ATOM 991 C CA . LEU A 1 137 ? 2.719 -4.455 3.279 1.00 90.25 137 LEU A CA 1
ATOM 992 C C . LEU A 1 137 ? 1.772 -3.539 2.484 1.00 90.25 137 LEU A C 1
ATOM 994 O O . LEU A 1 137 ? 0.554 -3.702 2.498 1.00 90.25 137 LEU A O 1
ATOM 998 N N . ALA A 1 138 ? 2.349 -2.541 1.812 1.00 88.19 138 ALA A N 1
ATOM 999 C CA . ALA A 1 138 ? 1.642 -1.465 1.116 1.00 88.19 138 ALA A CA 1
ATOM 1000 C C . ALA A 1 138 ? 1.073 -1.901 -0.251 1.00 88.19 138 ALA A C 1
ATOM 1002 O O . ALA A 1 138 ? 1.392 -1.341 -1.297 1.00 88.19 138 ALA A O 1
ATOM 1003 N N . VAL A 1 139 ? 0.216 -2.923 -0.248 1.00 90.94 139 VAL A N 1
ATOM 1004 C CA . VAL A 1 139 ? -0.363 -3.527 -1.466 1.00 90.94 139 VAL A CA 1
ATOM 1005 C C . VAL A 1 139 ? -1.315 -2.610 -2.235 1.00 90.94 139 VAL A C 1
ATOM 1007 O O . VAL A 1 139 ? -1.604 -2.892 -3.390 1.00 90.94 139 VAL A O 1
ATOM 1010 N N . LEU A 1 140 ? -1.783 -1.523 -1.614 1.00 91.31 140 LEU A N 1
ATOM 1011 C CA . LEU A 1 140 ? -2.637 -0.506 -2.240 1.00 91.31 140 LEU A CA 1
ATOM 1012 C C . LEU A 1 140 ? -1.852 0.727 -2.720 1.00 91.31 140 LEU A C 1
ATOM 1014 O O . LEU A 1 140 ? -2.459 1.709 -3.125 1.00 91.31 140 LEU A O 1
ATOM 1018 N N . ARG A 1 141 ? -0.515 0.687 -2.652 1.00 93.12 141 ARG A N 1
ATOM 1019 C CA . ARG A 1 141 ? 0.382 1.788 -3.028 1.00 93.12 141 ARG A CA 1
ATOM 1020 C C . ARG A 1 141 ? 1.540 1.265 -3.874 1.00 93.12 141 ARG A C 1
ATOM 1022 O O . ARG A 1 141 ? 2.710 1.431 -3.525 1.00 93.12 141 ARG A O 1
ATOM 1029 N N . LEU A 1 142 ? 1.225 0.569 -4.968 1.00 93.81 142 LEU A N 1
ATOM 1030 C CA . LEU A 1 142 ? 2.244 -0.012 -5.837 1.00 93.81 142 LEU A CA 1
ATOM 1031 C C . LEU A 1 142 ? 2.703 0.999 -6.889 1.00 93.81 142 LEU A C 1
ATOM 1033 O O . LEU A 1 142 ? 1.903 1.706 -7.502 1.00 93.81 142 LEU A O 1
ATOM 1037 N N . ALA A 1 143 ? 4.010 1.010 -7.137 1.00 93.38 143 ALA A N 1
ATOM 1038 C CA . ALA A 1 143 ? 4.610 1.654 -8.295 1.00 93.38 143 ALA A CA 1
ATOM 1039 C C . ALA A 1 143 ? 5.042 0.579 -9.296 1.00 93.38 143 ALA A C 1
ATOM 1041 O O . ALA A 1 143 ? 5.645 -0.432 -8.930 1.00 93.38 143 ALA A O 1
ATOM 1042 N N . ARG A 1 144 ? 4.734 0.803 -10.569 1.00 94.12 144 ARG A N 1
ATOM 1043 C CA . ARG A 1 144 ? 5.046 -0.079 -11.692 1.00 94.12 144 ARG A CA 1
ATOM 1044 C C . ARG A 1 144 ? 5.909 0.683 -12.683 1.00 94.12 144 ARG A C 1
ATOM 1046 O O . ARG A 1 144 ? 5.653 1.846 -12.979 1.00 94.12 144 ARG A O 1
ATOM 1053 N N . VAL A 1 145 ? 6.930 0.019 -13.214 1.00 93.69 145 VAL A N 1
ATOM 1054 C CA . VAL A 1 145 ? 7.809 0.581 -14.241 1.00 93.69 145 VAL A CA 1
ATOM 1055 C C . VAL A 1 145 ? 8.072 -0.457 -15.322 1.00 93.69 145 VAL A C 1
ATOM 1057 O O . VAL A 1 145 ? 8.230 -1.641 -15.035 1.00 93.69 145 VAL A O 1
ATOM 1060 N N . SER A 1 146 ? 8.105 -0.014 -16.573 1.00 93.75 146 SER A N 1
ATOM 1061 C CA . SER A 1 146 ? 8.417 -0.845 -17.734 1.00 93.75 146 SER A CA 1
ATOM 1062 C C . SER A 1 146 ? 9.302 -0.085 -18.717 1.00 93.75 146 SER A C 1
ATOM 1064 O O . SER A 1 146 ? 9.260 1.142 -18.781 1.00 93.75 146 SER A O 1
ATOM 1066 N N . ALA A 1 147 ? 10.107 -0.814 -19.482 1.00 93.94 147 ALA A N 1
ATOM 1067 C CA . ALA A 1 147 ? 10.873 -0.294 -20.607 1.00 93.94 147 ALA A CA 1
ATOM 1068 C C . ALA A 1 147 ? 10.943 -1.364 -21.697 1.00 93.94 147 ALA A C 1
ATOM 1070 O O . ALA A 1 147 ? 10.831 -2.558 -21.414 1.00 93.94 147 ALA A O 1
ATOM 1071 N N . VAL A 1 148 ? 11.121 -0.921 -22.938 1.00 92.81 148 VAL A N 1
ATOM 1072 C CA . VAL A 1 148 ? 11.307 -1.790 -24.100 1.00 92.81 148 VAL A CA 1
ATOM 1073 C C . VAL A 1 148 ? 12.714 -1.563 -24.626 1.00 92.81 148 VAL A C 1
ATOM 1075 O O . VAL A 1 148 ? 13.144 -0.417 -24.743 1.00 92.81 148 VAL A O 1
ATOM 1078 N N . PHE A 1 149 ? 13.406 -2.660 -24.921 1.00 91.94 149 PHE A N 1
ATOM 1079 C CA . PHE A 1 149 ? 14.749 -2.653 -25.485 1.00 91.94 149 PHE A CA 1
ATOM 1080 C C . PHE A 1 149 ? 14.744 -3.463 -26.777 1.00 91.94 149 PHE A C 1
ATOM 1082 O O . PHE A 1 149 ? 14.251 -4.595 -26.787 1.00 91.94 149 PHE A O 1
ATOM 1089 N N . THR A 1 150 ? 15.276 -2.901 -27.859 1.00 92.62 150 THR A N 1
ATOM 1090 C CA . THR A 1 150 ? 15.492 -3.666 -29.093 1.00 92.62 150 THR A CA 1
ATOM 1091 C C . THR A 1 150 ? 16.759 -4.515 -28.984 1.00 92.62 150 THR A C 1
ATOM 1093 O O . THR A 1 150 ? 17.631 -4.225 -28.157 1.00 92.62 150 THR A O 1
ATOM 1096 N N . PRO A 1 151 ? 16.912 -5.556 -29.822 1.00 93.44 151 PRO A N 1
ATOM 1097 C CA . PRO A 1 151 ? 18.162 -6.302 -29.891 1.00 93.44 151 PRO A CA 1
ATOM 1098 C C . PRO A 1 151 ? 19.368 -5.385 -30.136 1.00 93.44 151 PRO A C 1
ATOM 1100 O O . PRO A 1 151 ? 20.365 -5.480 -29.431 1.00 93.44 151 PRO A O 1
ATOM 1103 N N . GLU A 1 152 ? 19.272 -4.421 -31.050 1.00 92.25 152 GLU A N 1
ATOM 1104 C CA . GLU A 1 152 ? 20.356 -3.469 -31.313 1.00 92.25 152 GLU A CA 1
ATOM 1105 C C . GLU A 1 152 ? 20.766 -2.714 -30.042 1.00 92.25 152 GLU A C 1
ATOM 1107 O O . GLU A 1 152 ? 21.949 -2.662 -29.723 1.00 92.25 152 GLU A O 1
ATOM 1112 N N . GLU A 1 153 ? 19.804 -2.200 -29.269 1.00 90.62 153 GLU A N 1
ATOM 1113 C CA . GLU A 1 153 ? 20.051 -1.472 -28.014 1.00 90.62 153 GLU A CA 1
ATOM 1114 C C . GLU A 1 153 ? 20.657 -2.343 -26.907 1.00 90.62 153 GLU A C 1
ATOM 1116 O O . GLU A 1 153 ? 21.310 -1.816 -26.002 1.00 90.62 153 GLU A O 1
ATOM 1121 N N . MET A 1 154 ? 20.444 -3.658 -26.958 1.00 91.56 154 MET A N 1
ATOM 1122 C CA . MET A 1 154 ? 20.985 -4.623 -25.996 1.00 91.56 154 MET A CA 1
ATOM 1123 C C . MET A 1 154 ? 22.396 -5.102 -26.353 1.00 91.56 154 MET A C 1
ATOM 1125 O O . MET A 1 154 ? 23.075 -5.664 -25.495 1.00 91.56 154 MET A O 1
ATOM 1129 N N . SER A 1 155 ? 22.877 -4.844 -27.573 1.00 90.94 155 SER A N 1
ATOM 1130 C CA . SER A 1 155 ? 24.246 -5.181 -27.976 1.00 90.94 155 SER A CA 1
ATOM 1131 C C . SER A 1 155 ? 25.283 -4.284 -27.289 1.00 90.94 155 SER A C 1
ATOM 1133 O O . SER A 1 155 ? 24.992 -3.145 -26.922 1.00 90.94 155 SER A O 1
ATOM 1135 N N . ASP A 1 156 ? 26.527 -4.747 -27.128 1.00 84.06 156 ASP A N 1
ATOM 1136 C CA . ASP A 1 156 ? 27.572 -4.007 -26.398 1.00 84.06 156 ASP A CA 1
ATOM 1137 C C . ASP A 1 156 ? 27.726 -2.548 -26.862 1.00 84.06 156 ASP A C 1
ATOM 1139 O O . ASP A 1 156 ? 27.809 -1.637 -26.030 1.00 84.06 156 ASP A O 1
ATOM 1143 N N . ARG A 1 157 ? 27.723 -2.322 -28.185 1.00 82.88 157 ARG A N 1
ATOM 1144 C CA . ARG A 1 157 ? 27.956 -1.007 -28.809 1.00 82.88 157 ARG A CA 1
ATOM 1145 C C . ARG A 1 157 ? 26.705 -0.377 -29.433 1.00 82.88 157 ARG A C 1
ATOM 1147 O O . ARG A 1 157 ? 26.798 0.766 -29.876 1.00 82.88 157 ARG A O 1
ATOM 1154 N N . GLY A 1 158 ? 25.558 -1.059 -29.425 1.00 83.69 158 GLY A N 1
ATOM 1155 C CA . GLY A 1 158 ? 24.314 -0.536 -29.997 1.00 83.69 158 GLY A CA 1
ATOM 1156 C C . GLY A 1 158 ? 24.156 -0.758 -31.508 1.00 83.69 158 GLY A C 1
ATOM 1157 O O . GLY A 1 158 ? 23.388 -0.046 -32.148 1.00 83.69 158 GLY A O 1
ATOM 1158 N N . ASP A 1 159 ? 24.941 -1.658 -32.100 1.00 86.25 159 ASP A N 1
ATOM 1159 C CA . ASP A 1 159 ? 25.133 -1.796 -33.551 1.00 86.25 159 ASP A CA 1
ATOM 1160 C C . ASP A 1 159 ? 25.019 -3.245 -34.069 1.00 86.25 159 ASP A C 1
ATOM 1162 O O . ASP A 1 159 ? 25.268 -3.497 -35.247 1.00 86.25 159 ASP A O 1
ATOM 1166 N N . ASP A 1 160 ? 24.641 -4.202 -33.212 1.00 93.00 160 ASP A N 1
ATOM 1167 C CA . ASP A 1 160 ? 24.684 -5.642 -33.517 1.00 93.00 160 ASP A CA 1
ATOM 1168 C C . ASP A 1 160 ? 23.443 -6.363 -32.969 1.00 93.00 160 ASP A C 1
ATOM 1170 O O . ASP A 1 160 ? 23.418 -6.843 -31.834 1.00 93.00 160 ASP A O 1
ATOM 1174 N N . ALA A 1 161 ? 22.394 -6.427 -33.791 1.00 93.06 161 ALA A N 1
ATOM 1175 C CA . ALA A 1 161 ? 21.109 -7.025 -33.428 1.00 93.06 161 ALA A CA 1
ATOM 1176 C C . ALA A 1 161 ? 21.209 -8.516 -33.071 1.00 93.06 161 ALA A C 1
ATOM 1178 O O . ALA A 1 161 ? 20.463 -8.998 -32.221 1.00 93.06 161 ALA A O 1
ATOM 1179 N N . VAL A 1 162 ? 22.124 -9.255 -33.709 1.00 95.12 162 VAL A N 1
ATOM 1180 C CA . VAL A 1 162 ? 22.261 -10.703 -33.501 1.00 95.12 162 VAL A CA 1
ATOM 1181 C C . VAL A 1 162 ? 22.807 -10.970 -32.105 1.00 95.12 162 VAL A C 1
ATOM 1183 O O . VAL A 1 162 ? 22.185 -11.698 -31.337 1.00 95.12 162 VAL A O 1
ATOM 1186 N N . LYS A 1 163 ? 23.906 -10.306 -31.729 1.00 93.81 163 LYS A N 1
ATOM 1187 C CA . LYS A 1 163 ? 24.435 -10.408 -30.359 1.00 93.81 163 LYS A CA 1
ATOM 1188 C C . LYS A 1 163 ? 23.458 -9.880 -29.322 1.00 93.81 163 LYS A C 1
ATOM 1190 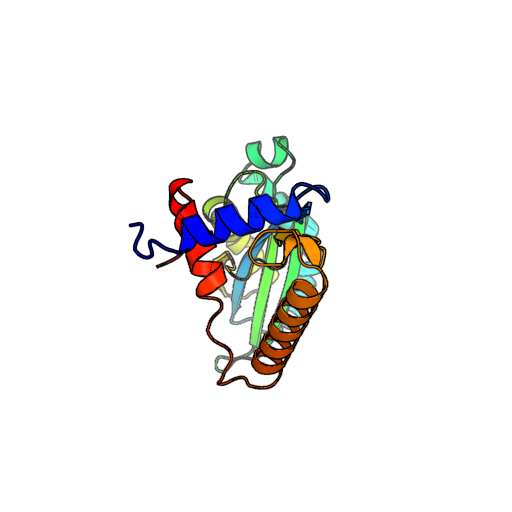O O . LYS A 1 163 ? 23.339 -10.436 -28.238 1.00 93.81 163 LYS A O 1
ATOM 1195 N N . GLY A 1 164 ? 22.748 -8.807 -29.648 1.00 94.69 164 GLY A N 1
ATOM 1196 C CA . GLY A 1 164 ? 21.698 -8.277 -28.794 1.00 94.69 164 GLY A CA 1
ATOM 1197 C C . GLY A 1 164 ? 20.594 -9.283 -28.479 1.00 94.69 164 GLY A C 1
ATOM 1198 O O . GLY A 1 164 ? 20.165 -9.385 -27.332 1.00 94.69 164 GLY A O 1
ATOM 1199 N N . ALA A 1 165 ? 20.171 -10.063 -29.476 1.00 95.88 165 ALA A N 1
ATOM 1200 C CA . ALA A 1 165 ? 19.199 -11.134 -29.288 1.00 95.88 165 ALA A CA 1
ATOM 1201 C C . ALA A 1 165 ? 19.740 -12.243 -28.369 1.00 95.88 165 ALA A C 1
ATOM 1203 O O . ALA A 1 165 ? 19.028 -12.677 -27.469 1.00 95.88 165 ALA A O 1
ATOM 1204 N N . GLU A 1 166 ? 21.013 -12.628 -28.512 1.00 95.69 166 GLU A N 1
ATOM 1205 C CA . GLU A 1 166 ? 21.660 -13.591 -27.605 1.00 95.69 166 GLU A CA 1
ATOM 1206 C C . GLU A 1 166 ? 21.682 -13.088 -26.150 1.00 95.69 166 GLU A C 1
ATOM 1208 O O . GLU A 1 166 ? 21.428 -13.853 -25.217 1.00 95.69 166 GLU A O 1
ATOM 1213 N N . VAL A 1 167 ? 21.936 -11.789 -25.941 1.00 94.69 167 VAL A N 1
ATOM 1214 C CA . VAL A 1 167 ? 21.869 -11.159 -24.610 1.00 94.69 167 VAL A CA 1
ATOM 1215 C C . VAL A 1 167 ? 20.447 -11.217 -24.049 1.00 94.69 167 VAL A C 1
ATOM 1217 O O . VAL A 1 167 ? 20.270 -11.572 -22.883 1.00 94.69 167 VAL A O 1
ATOM 1220 N N . ILE A 1 168 ? 19.432 -10.893 -24.857 1.00 94.44 168 ILE A N 1
ATOM 1221 C CA . ILE A 1 168 ? 18.018 -10.960 -24.453 1.00 94.44 168 ILE A CA 1
ATOM 1222 C C . ILE A 1 168 ? 17.645 -12.387 -24.037 1.00 94.44 168 ILE A C 1
ATOM 1224 O O . ILE A 1 168 ? 17.081 -12.578 -22.957 1.00 94.44 168 ILE A O 1
ATOM 1228 N N . ASP A 1 169 ? 18.013 -13.389 -24.835 1.00 96.38 169 ASP A N 1
ATOM 1229 C CA . ASP A 1 169 ? 17.759 -14.795 -24.518 1.00 96.38 169 ASP A CA 1
ATOM 1230 C C . ASP A 1 169 ? 18.438 -15.209 -23.206 1.00 96.38 169 ASP A C 1
ATOM 1232 O O . ASP A 1 169 ? 17.835 -15.902 -22.384 1.00 96.38 169 ASP A O 1
ATOM 1236 N N . GLY A 1 170 ? 19.665 -14.739 -22.959 1.00 95.38 170 GLY A N 1
ATOM 1237 C CA . GLY A 1 170 ? 20.365 -14.949 -21.692 1.00 95.38 170 GLY A CA 1
ATOM 1238 C C . GLY A 1 170 ? 19.634 -14.337 -20.490 1.00 95.38 170 GLY A C 1
ATOM 1239 O O . GLY A 1 170 ? 19.514 -14.985 -19.448 1.00 95.38 170 GLY A O 1
ATOM 1240 N N . VAL A 1 171 ? 19.093 -13.121 -20.630 1.00 93.19 171 VAL A N 1
ATOM 1241 C CA . VAL A 1 171 ? 18.286 -12.461 -19.585 1.00 93.19 171 VAL A CA 1
ATOM 1242 C C . VAL A 1 171 ? 17.007 -13.252 -19.294 1.00 93.19 171 VAL A C 1
ATOM 1244 O O . VAL A 1 171 ? 16.674 -13.461 -18.127 1.00 93.19 171 VAL A O 1
ATOM 1247 N N . ILE A 1 172 ? 16.317 -13.739 -20.331 1.00 94.50 172 ILE A N 1
ATOM 1248 C CA . ILE A 1 172 ? 15.102 -14.557 -20.188 1.00 94.50 172 ILE A CA 1
ATOM 1249 C C . ILE A 1 172 ? 15.420 -15.888 -19.494 1.00 94.50 172 ILE A C 1
ATOM 1251 O O . ILE A 1 172 ? 14.710 -16.294 -18.575 1.00 94.50 172 ILE A O 1
ATOM 1255 N N . GLN A 1 173 ? 16.511 -16.555 -19.877 1.00 94.56 173 GLN A N 1
ATOM 1256 C CA . GLN A 1 173 ? 16.944 -17.794 -19.223 1.00 94.56 173 GLN A CA 1
ATOM 1257 C C . GLN A 1 173 ? 17.290 -17.575 -17.745 1.00 94.56 173 GLN A C 1
ATOM 1259 O O . GLN A 1 173 ? 16.891 -18.378 -16.900 1.00 94.56 173 GLN A O 1
ATOM 1264 N N . ALA A 1 174 ? 17.980 -16.479 -17.413 1.00 90.19 174 ALA A N 1
ATOM 1265 C CA . ALA A 1 174 ? 18.278 -16.125 -16.028 1.00 90.19 174 ALA A CA 1
ATOM 1266 C C . ALA A 1 174 ? 16.998 -15.852 -15.220 1.00 90.19 174 ALA A C 1
ATOM 1268 O O . ALA A 1 174 ? 16.881 -16.310 -14.084 1.00 90.19 174 ALA A O 1
ATOM 1269 N N . TYR A 1 175 ? 16.016 -15.162 -15.812 1.00 89.62 175 TYR A N 1
ATOM 1270 C CA . TYR A 1 175 ? 14.704 -14.960 -15.196 1.00 89.62 175 TYR A CA 1
ATOM 1271 C C . TYR A 1 175 ? 14.011 -16.295 -14.885 1.00 89.62 175 TYR A C 1
ATOM 1273 O O . TYR A 1 175 ? 13.637 -16.525 -13.735 1.00 89.62 175 TYR A O 1
ATOM 1281 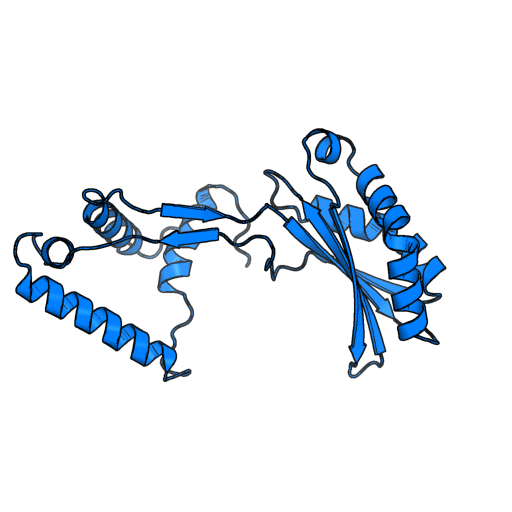N N . HIS A 1 176 ? 13.923 -17.207 -15.860 1.00 92.62 176 HIS A N 1
ATOM 1282 C CA . HIS A 1 176 ? 13.326 -18.530 -15.649 1.00 92.62 176 HIS A CA 1
ATOM 1283 C C . HIS A 1 176 ? 14.063 -19.343 -14.576 1.00 92.62 176 HIS A C 1
ATOM 1285 O O . HIS A 1 176 ? 13.426 -20.049 -13.796 1.00 92.62 176 HIS A O 1
ATOM 1291 N N . PHE A 1 177 ? 15.394 -19.233 -14.495 1.00 89.19 177 PHE A N 1
ATOM 1292 C CA . PHE A 1 177 ? 16.170 -19.871 -13.431 1.00 89.19 177 PHE A CA 1
ATOM 1293 C C . PHE A 1 177 ? 15.753 -19.366 -12.038 1.00 89.19 177 PHE A C 1
ATOM 1295 O O . PHE A 1 177 ? 15.463 -20.177 -11.159 1.00 89.19 177 PHE A O 1
ATOM 1302 N N . PHE A 1 178 ? 15.651 -18.047 -11.841 1.00 86.56 178 PHE A N 1
ATOM 1303 C CA . PHE A 1 178 ? 15.231 -17.462 -10.557 1.00 86.56 178 PHE A CA 1
ATOM 1304 C C . PHE A 1 178 ? 13.760 -17.721 -10.204 1.00 86.56 178 PHE A C 1
ATOM 1306 O O . PHE A 1 178 ? 13.389 -17.736 -9.023 1.00 86.56 178 PHE A O 1
ATOM 1313 N N . GLU A 1 179 ? 12.909 -17.898 -11.213 1.00 87.25 179 GLU A N 1
ATOM 1314 C CA . GLU A 1 179 ? 11.517 -18.293 -11.022 1.00 87.25 179 GLU A CA 1
ATOM 1315 C C . GLU A 1 179 ? 11.419 -19.746 -10.537 1.00 87.25 179 GLU A C 1
ATOM 1317 O O . GLU A 1 179 ? 10.731 -20.014 -9.548 1.00 87.25 179 GLU A O 1
ATOM 1322 N N . ALA A 1 180 ? 12.146 -20.657 -11.192 1.00 88.75 180 ALA A N 1
ATOM 1323 C CA . ALA A 1 180 ? 12.071 -22.096 -10.959 1.00 88.75 180 ALA A CA 1
ATOM 1324 C C . ALA A 1 180 ? 12.798 -22.573 -9.689 1.00 88.75 180 ALA A C 1
ATOM 1326 O O . ALA A 1 180 ? 12.376 -23.567 -9.096 1.00 88.75 180 ALA A O 1
ATOM 1327 N N . ASP A 1 181 ? 13.871 -21.898 -9.259 1.00 86.38 181 ASP A N 1
ATOM 1328 C CA . ASP A 1 181 ? 14.672 -22.293 -8.093 1.00 86.38 181 ASP A CA 1
ATOM 1329 C C . ASP A 1 181 ? 14.582 -21.266 -6.942 1.00 86.38 181 ASP A C 1
ATOM 1331 O O . ASP A 1 181 ? 15.269 -20.237 -6.964 1.00 86.38 181 ASP A O 1
ATOM 1335 N N . PRO A 1 182 ? 13.794 -21.542 -5.878 1.00 81.12 182 PRO A N 1
ATOM 1336 C CA . PRO A 1 182 ? 13.722 -20.683 -4.695 1.00 81.12 182 PRO A CA 1
ATOM 1337 C C . PRO A 1 182 ? 15.065 -20.458 -3.986 1.00 81.12 182 PRO A C 1
ATOM 1339 O O . PRO A 1 182 ? 15.207 -19.450 -3.299 1.00 81.12 182 PRO A O 1
ATOM 1342 N N . SER A 1 183 ? 16.032 -21.374 -4.124 1.00 78.12 183 SER A N 1
ATOM 1343 C CA . SER A 1 183 ? 17.369 -21.242 -3.528 1.00 78.12 183 SER A CA 1
ATOM 1344 C C . SER A 1 183 ? 18.310 -20.383 -4.379 1.00 78.12 183 SER A C 1
ATOM 1346 O O . SER A 1 183 ? 19.152 -19.665 -3.838 1.00 78.12 183 SER A O 1
ATOM 1348 N N . GLY A 1 184 ? 18.125 -20.411 -5.702 1.00 68.88 184 GLY A N 1
ATOM 1349 C CA . GLY A 1 184 ? 18.807 -19.551 -6.664 1.00 68.88 184 GLY A CA 1
ATOM 1350 C C . GLY A 1 184 ? 18.266 -18.124 -6.675 1.00 68.88 184 GLY A C 1
ATOM 1351 O O . GLY A 1 184 ? 19.004 -17.201 -7.026 1.00 68.88 184 GLY A O 1
ATOM 1352 N N . ARG A 1 185 ? 17.008 -17.921 -6.254 1.00 68.50 185 ARG A N 1
ATOM 1353 C CA . ARG A 1 185 ? 16.402 -16.600 -6.056 1.00 68.50 185 ARG A CA 1
ATOM 1354 C C . ARG A 1 185 ? 17.235 -15.800 -5.063 1.00 68.50 185 ARG A C 1
ATOM 1356 O O . ARG A 1 185 ? 17.075 -15.902 -3.847 1.00 68.50 185 ARG A O 1
ATOM 1363 N N . GLN A 1 186 ? 18.117 -14.957 -5.587 1.00 66.12 186 GLN A N 1
ATOM 1364 C CA . GLN A 1 186 ? 18.738 -13.945 -4.756 1.00 66.12 186 GLN A CA 1
ATOM 1365 C C . GLN A 1 186 ? 17.619 -13.052 -4.210 1.00 66.12 186 GLN A C 1
ATOM 1367 O O . GLN A 1 186 ? 16.647 -12.787 -4.928 1.00 66.12 186 GLN A O 1
ATOM 1372 N N . PRO A 1 187 ? 17.728 -12.558 -2.962 1.00 60.91 187 PRO A N 1
ATOM 1373 C CA . PRO A 1 187 ? 16.888 -11.449 -2.535 1.00 60.91 187 PRO A CA 1
ATOM 1374 C C . PRO A 1 187 ? 16.953 -10.387 -3.635 1.00 60.91 187 PRO A C 1
ATOM 1376 O O . PRO A 1 187 ? 18.001 -10.262 -4.273 1.00 60.91 187 PRO A O 1
ATOM 1379 N N . ASN A 1 188 ? 15.900 -9.596 -3.843 1.00 68.69 188 ASN A N 1
ATOM 1380 C CA . ASN A 1 188 ? 15.862 -8.497 -4.822 1.00 68.69 188 ASN A CA 1
ATOM 1381 C C . ASN A 1 188 ? 16.950 -7.413 -4.593 1.00 68.69 188 ASN A C 1
ATOM 1383 O O . ASN A 1 188 ? 16.808 -6.296 -5.062 1.00 68.69 188 ASN A O 1
ATOM 1387 N N . LYS A 1 189 ? 18.037 -7.721 -3.881 1.00 70.88 189 LYS A N 1
ATOM 1388 C CA . LYS A 1 189 ? 19.246 -6.969 -3.582 1.00 70.88 189 LYS A CA 1
ATOM 1389 C C . LYS A 1 189 ? 19.742 -6.144 -4.757 1.00 70.88 189 LYS A C 1
ATOM 1391 O O . LYS A 1 189 ? 20.025 -4.987 -4.536 1.00 70.88 189 LYS A O 1
ATOM 1396 N N . GLY A 1 190 ? 19.787 -6.651 -5.991 1.00 73.62 190 GLY A N 1
ATOM 1397 C CA . GLY A 1 190 ? 20.175 -5.816 -7.141 1.00 73.62 190 GLY A CA 1
ATOM 1398 C C . GLY A 1 190 ? 19.236 -4.617 -7.352 1.00 73.62 190 GLY A C 1
ATOM 1399 O O . GLY A 1 190 ? 19.680 -3.474 -7.437 1.00 73.62 190 GLY A O 1
ATOM 1400 N N . ILE A 1 191 ? 17.924 -4.872 -7.349 1.00 81.25 191 ILE A N 1
ATOM 1401 C CA . ILE A 1 191 ? 16.877 -3.845 -7.465 1.00 81.25 191 ILE A CA 1
ATOM 1402 C C . ILE A 1 191 ? 16.876 -2.946 -6.219 1.00 81.25 191 ILE A C 1
ATOM 1404 O O . ILE A 1 191 ? 16.902 -1.724 -6.324 1.00 81.25 191 ILE A O 1
ATOM 1408 N N . MET A 1 192 ? 16.920 -3.538 -5.027 1.00 81.25 192 MET A N 1
ATOM 1409 C CA . MET A 1 192 ? 16.888 -2.834 -3.745 1.00 81.25 192 MET A CA 1
ATOM 1410 C C . MET A 1 192 ? 18.165 -2.025 -3.485 1.00 81.25 192 MET A C 1
ATOM 1412 O O . MET A 1 192 ? 18.091 -0.967 -2.872 1.00 81.25 192 MET A O 1
ATOM 1416 N N . ASN A 1 193 ? 19.323 -2.435 -4.005 1.00 79.06 193 ASN A N 1
ATOM 1417 C CA . ASN A 1 193 ? 20.556 -1.649 -3.965 1.00 79.06 193 ASN A CA 1
ATOM 1418 C C . ASN A 1 193 ? 20.397 -0.369 -4.789 1.00 79.06 193 ASN A C 1
ATOM 1420 O O . ASN A 1 193 ? 20.877 0.676 -4.366 1.00 79.06 193 ASN A O 1
ATOM 1424 N N . ALA A 1 194 ? 19.689 -0.418 -5.921 1.00 78.00 194 ALA A N 1
ATOM 1425 C CA . ALA A 1 194 ? 19.392 0.775 -6.706 1.00 78.00 194 ALA A CA 1
ATOM 1426 C C . ALA A 1 194 ? 18.328 1.660 -6.032 1.00 78.00 194 ALA A C 1
ATOM 1428 O O . ALA A 1 194 ? 18.516 2.870 -5.948 1.00 78.00 194 ALA A O 1
ATOM 1429 N N . ILE A 1 195 ? 17.239 1.082 -5.506 1.00 81.25 195 ILE A N 1
ATOM 1430 C CA . ILE A 1 195 ? 16.171 1.858 -4.847 1.00 81.25 195 ILE A CA 1
ATOM 1431 C C . ILE A 1 195 ? 16.672 2.479 -3.527 1.00 81.25 195 ILE A C 1
ATOM 1433 O O . ILE A 1 195 ? 16.408 3.649 -3.269 1.00 81.25 195 ILE A O 1
ATOM 1437 N N . SER A 1 196 ? 17.474 1.762 -2.732 1.00 76.12 196 SER A N 1
ATOM 1438 C CA . SER A 1 196 ? 18.014 2.261 -1.450 1.00 76.12 196 SER A CA 1
ATOM 1439 C C . SER A 1 196 ? 18.875 3.507 -1.594 1.00 76.12 196 SER A C 1
ATOM 1441 O O . SER A 1 196 ? 18.967 4.317 -0.673 1.00 76.12 196 SER A O 1
ATOM 1443 N N . GLN A 1 197 ? 19.497 3.704 -2.757 1.00 75.81 197 GLN A N 1
ATOM 1444 C CA . GLN A 1 197 ? 20.307 4.891 -3.015 1.00 75.81 197 GLN A CA 1
ATOM 1445 C C . GLN A 1 197 ? 19.473 6.175 -3.026 1.00 75.81 197 GLN A C 1
ATOM 1447 O O . GLN A 1 197 ? 20.010 7.257 -2.783 1.00 75.81 197 GLN A O 1
ATOM 1452 N N . TRP A 1 198 ? 18.156 6.063 -3.206 1.00 73.75 198 TRP A N 1
ATOM 1453 C CA . TRP A 1 198 ? 17.216 7.175 -3.112 1.00 73.75 198 TRP A CA 1
ATOM 1454 C C . TRP A 1 198 ? 16.848 7.551 -1.670 1.00 73.75 198 TRP A C 1
ATOM 1456 O O . TRP A 1 198 ? 16.042 8.457 -1.470 1.00 73.75 198 TRP A O 1
ATOM 1466 N N . VAL A 1 199 ? 17.502 6.973 -0.647 1.00 70.88 199 VAL A N 1
ATOM 1467 C CA . VAL A 1 199 ? 17.441 7.494 0.738 1.00 70.88 199 VAL A CA 1
ATOM 1468 C C . VAL A 1 199 ? 17.876 8.966 0.818 1.00 70.88 199 VAL A C 1
ATOM 1470 O O . VAL A 1 199 ? 17.538 9.676 1.761 1.00 70.88 199 VAL A O 1
ATOM 1473 N N . THR A 1 200 ? 18.599 9.453 -0.195 1.00 68.81 200 THR A N 1
ATOM 1474 C CA . THR A 1 200 ? 18.931 10.872 -0.394 1.00 68.81 200 THR A CA 1
ATOM 1475 C C . THR A 1 200 ? 17.700 11.781 -0.450 1.00 68.81 200 THR A C 1
ATOM 1477 O O . THR A 1 200 ? 17.799 12.947 -0.081 1.00 68.81 200 THR A O 1
ATOM 1480 N N . CYS A 1 201 ? 16.533 11.254 -0.829 1.00 77.06 201 CYS A N 1
ATOM 1481 C CA . CYS A 1 201 ? 15.249 11.954 -0.784 1.00 77.06 201 CYS A CA 1
ATOM 1482 C C . CYS A 1 201 ? 14.613 11.980 0.622 1.00 77.06 201 CYS A C 1
ATOM 1484 O O . CYS A 1 201 ? 13.458 12.382 0.759 1.00 77.06 201 CYS A O 1
ATOM 1486 N N . GLY A 1 202 ? 15.327 11.530 1.660 1.00 72.69 202 GLY A N 1
ATOM 1487 C CA . GLY A 1 202 ? 14.863 11.542 3.050 1.00 72.69 202 GLY A CA 1
ATOM 1488 C C . GLY A 1 202 ? 13.728 10.559 3.350 1.00 72.69 202 GLY A C 1
ATOM 1489 O O . GLY A 1 202 ? 13.024 10.742 4.338 1.00 72.69 202 GLY A O 1
ATOM 1490 N N . GLN A 1 203 ? 13.528 9.552 2.495 1.00 81.62 203 GLN A N 1
ATOM 1491 C CA . GLN A 1 203 ? 12.515 8.513 2.690 1.00 81.62 203 GLN A CA 1
ATOM 1492 C C . GLN A 1 203 ? 13.006 7.438 3.665 1.00 81.62 203 GLN A C 1
ATOM 1494 O O . GLN A 1 203 ? 14.206 7.162 3.742 1.00 81.62 203 GLN A O 1
ATOM 1499 N N . ASP A 1 204 ? 12.074 6.823 4.393 1.00 77.50 204 ASP A N 1
ATOM 1500 C CA . ASP A 1 204 ? 12.388 5.707 5.282 1.00 77.50 204 ASP A CA 1
ATOM 1501 C C . ASP A 1 204 ? 12.683 4.443 4.462 1.00 77.50 204 ASP A C 1
ATOM 1503 O O . ASP A 1 204 ? 11.860 3.991 3.667 1.00 77.50 204 ASP A O 1
ATOM 1507 N N . TRP A 1 205 ? 13.881 3.889 4.644 1.00 72.62 205 TRP A N 1
ATOM 1508 C CA . TRP A 1 205 ? 14.327 2.661 3.982 1.00 72.62 205 TRP A CA 1
ATOM 1509 C C . TRP A 1 205 ? 14.080 1.407 4.838 1.00 72.62 205 TRP A C 1
ATOM 1511 O O . TRP A 1 205 ? 14.254 0.286 4.361 1.00 72.62 205 TRP A O 1
ATOM 1521 N N . GLY A 1 206 ? 13.669 1.580 6.099 1.00 66.19 206 GLY A N 1
ATOM 1522 C CA . GLY A 1 206 ? 13.742 0.529 7.105 1.00 66.19 206 GLY A CA 1
ATOM 1523 C C . GLY A 1 206 ? 15.193 0.274 7.526 1.00 66.19 206 GLY A C 1
ATOM 1524 O O . GLY A 1 206 ? 16.133 0.382 6.734 1.00 66.19 206 GLY A O 1
ATOM 1525 N N . ARG A 1 207 ? 15.398 -0.024 8.808 1.00 42.28 207 ARG A N 1
ATOM 1526 C CA . ARG A 1 207 ? 16.641 -0.658 9.267 1.00 42.28 207 ARG A CA 1
ATOM 1527 C C . ARG A 1 207 ? 16.479 -2.164 9.256 1.00 42.28 207 ARG A C 1
ATOM 1529 O O . ARG A 1 207 ? 15.377 -2.616 9.635 1.00 42.28 207 ARG A O 1
#

Secondary structure (DSSP, 8-state):
----HHHHHHHHHHHHHGGGGT--EEEE---EEEEEEEEE--SSHHHHHHHHHHTHHHHHHHHHHH-HHHHHTT-EEEEEEEEEEEETTEEEEEEEEEEE-TTS--HHHHHHHHHHHHHHHHHHHSSEEEEEEE-S--TTS-EEEE----HHHHSSSS--HHHHHHHHHHHHHHHHHHHH-TTT---THHHHHHHHGGGGG------